Protein AF-A0A8B6GTE2-F1 (afdb_monomer_lite)

Organism: Mytilus galloprovincialis (NCBI:txid29158)

Radius of gyration: 19.87 Å; chains: 1; bounding box: 66×44×45 Å

pLDDT: mean 87.38, std 13.22, range [46.81, 98.62]

Sequence (214 aa):
MAIVTFVFSCFSGDAEKIFIDKSLVGKGIGETVSDAFVSDQFFITTYPDKPKVDYGFFIKRPPIGEAIKRLEKISAWEPKTVQMDIPGPLGRRLERRVSVNTRQDMVLVWWPTSSIEAWPWSPMSTDRDRANLIVLSIHGPNIDLLAYNRTECDPFHASFSCLQPHRFFTIEQSQSGGGETTAHTSTYEIIQGKIQRISNIAIPLKILPFSSYS

InterPro domains:
  IPR024511 WD repeat-containing and planar cell polarity effector protein Fritz [PF11768] (3-206)
  IPR024511 WD repeat-containing and planar cell polarity effector protein Fritz [PTHR13667] (3-208)

Structure (mmCIF, N/CA/C/O backbone):
data_AF-A0A8B6GTE2-F1
#
_entry.id   AF-A0A8B6GTE2-F1
#
loop_
_atom_site.group_PDB
_atom_site.id
_atom_site.type_symbol
_atom_site.label_atom_id
_atom_site.label_alt_id
_atom_site.label_comp_id
_atom_site.label_asym_id
_atom_site.label_entity_id
_atom_site.label_seq_id
_atom_site.pdbx_PDB_ins_code
_atom_site.Cartn_x
_atom_site.Cartn_y
_atom_site.Cartn_z
_atom_site.occupancy
_atom_site.B_iso_or_equiv
_atom_site.auth_seq_id
_atom_site.auth_comp_id
_atom_site.auth_asym_id
_atom_site.auth_atom_id
_atom_site.pdbx_PDB_model_num
ATOM 1 N N . MET A 1 1 ? -2.871 -9.971 15.043 1.00 84.75 1 MET A N 1
ATOM 2 C CA . MET A 1 1 ? -2.287 -8.627 14.890 1.00 84.75 1 MET A CA 1
ATOM 3 C C . MET A 1 1 ? -2.635 -7.779 16.107 1.00 84.75 1 MET A C 1
ATOM 5 O O . MET A 1 1 ? -3.804 -7.709 16.455 1.00 84.75 1 MET A O 1
ATOM 9 N N . ALA A 1 2 ? -1.653 -7.185 16.781 1.00 87.56 2 ALA A N 1
ATOM 10 C CA . ALA A 1 2 ? -1.901 -6.162 17.799 1.00 87.56 2 ALA A CA 1
ATOM 11 C C . ALA A 1 2 ? -1.500 -4.803 17.221 1.00 87.56 2 ALA A C 1
ATOM 13 O O . ALA A 1 2 ? -0.523 -4.733 16.477 1.00 87.56 2 ALA A O 1
ATOM 14 N N . ILE A 1 3 ? -2.249 -3.754 17.547 1.00 87.50 3 ILE A N 1
ATOM 15 C CA . ILE A 1 3 ? -1.894 -2.385 17.172 1.00 87.50 3 ILE A CA 1
ATOM 16 C C . ILE A 1 3 ? -1.260 -1.732 18.387 1.00 87.50 3 ILE A C 1
ATOM 18 O O . ILE A 1 3 ? -1.847 -1.720 19.471 1.00 87.50 3 ILE A O 1
ATOM 22 N N . VAL A 1 4 ? -0.052 -1.215 18.195 1.00 89.75 4 VAL A N 1
ATOM 23 C CA . VAL A 1 4 ? 0.659 -0.439 19.205 1.00 89.75 4 VAL A CA 1
ATOM 24 C C . VAL A 1 4 ? 0.734 0.994 18.711 1.00 89.75 4 VAL A C 1
ATOM 26 O O . VAL A 1 4 ? 1.296 1.263 17.652 1.00 89.75 4 VAL A O 1
ATOM 29 N N . THR A 1 5 ? 0.149 1.904 19.476 1.00 88.06 5 THR A N 1
ATOM 30 C CA . THR A 1 5 ? 0.144 3.332 19.176 1.00 88.06 5 THR A CA 1
ATOM 31 C C . THR A 1 5 ? 1.054 4.043 20.157 1.00 88.06 5 THR A C 1
ATOM 33 O O . THR A 1 5 ? 0.893 3.908 21.370 1.00 88.06 5 THR A O 1
ATOM 36 N N . PHE A 1 6 ? 1.956 4.855 19.619 1.00 89.31 6 PHE A N 1
ATOM 37 C CA . PHE A 1 6 ? 2.800 5.760 20.383 1.00 89.31 6 PHE A CA 1
ATOM 38 C C . PHE A 1 6 ? 2.325 7.195 20.161 1.00 89.31 6 PHE A C 1
ATOM 40 O O . PHE A 1 6 ? 2.134 7.619 19.020 1.00 89.31 6 PHE A O 1
ATOM 47 N N . VAL A 1 7 ? 2.123 7.932 21.250 1.00 88.69 7 VAL A N 1
ATOM 48 C CA . VAL A 1 7 ? 1.854 9.372 21.225 1.00 88.69 7 VAL A CA 1
ATOM 49 C C . VAL A 1 7 ? 3.101 10.073 21.732 1.00 88.69 7 VAL A C 1
ATOM 51 O O . VAL A 1 7 ? 3.560 9.779 22.835 1.00 88.69 7 VAL A O 1
ATOM 54 N N . PHE A 1 8 ? 3.637 10.981 20.924 1.00 90.25 8 PHE A N 1
ATOM 55 C CA . PHE A 1 8 ? 4.847 11.732 21.237 1.00 90.25 8 PHE A CA 1
ATOM 56 C C . PHE A 1 8 ? 4.535 13.212 21.423 1.00 90.25 8 PHE A C 1
ATOM 58 O O . PHE A 1 8 ? 3.687 13.763 20.714 1.00 90.25 8 PHE A O 1
ATOM 65 N N . SER A 1 9 ? 5.260 13.858 22.335 1.00 91.88 9 SER A N 1
ATOM 66 C CA . SER A 1 9 ? 5.219 15.307 22.490 1.00 91.88 9 SER A CA 1
ATOM 67 C C . SER A 1 9 ? 5.790 15.981 21.247 1.00 91.88 9 SER A C 1
ATOM 69 O O . SER A 1 9 ? 6.896 15.658 20.815 1.00 91.88 9 SER A O 1
ATOM 71 N N . CYS A 1 10 ? 5.083 16.957 20.676 1.00 90.69 10 CYS A N 1
ATOM 72 C CA . CYS A 1 10 ? 5.586 17.680 19.504 1.00 90.69 10 CYS A CA 1
ATOM 73 C C . CYS A 1 10 ? 6.762 18.620 19.822 1.00 90.69 10 CYS A C 1
ATOM 75 O O . CYS A 1 10 ? 7.459 19.035 18.899 1.00 90.69 10 CYS A O 1
ATOM 77 N N . PHE A 1 11 ? 6.989 18.949 21.100 1.00 93.38 11 PHE A N 1
ATOM 78 C CA . PHE A 1 11 ? 8.060 19.855 21.523 1.00 93.38 11 PHE A CA 1
ATOM 79 C C . PHE A 1 11 ? 9.332 19.118 21.946 1.00 93.38 11 PHE A C 1
ATOM 81 O O . PHE A 1 11 ? 10.421 19.544 21.571 1.00 93.38 11 PHE A O 1
ATOM 88 N N . SER A 1 12 ? 9.210 18.032 22.718 1.00 95.69 12 SER A N 1
ATOM 89 C CA . SER A 1 12 ? 10.372 17.274 23.207 1.00 95.69 12 SER A CA 1
ATOM 90 C C . SER A 1 12 ? 10.643 15.984 22.436 1.00 95.69 12 SER A C 1
ATOM 92 O O . SER A 1 12 ? 11.755 15.468 22.490 1.00 95.69 12 SER A O 1
ATOM 94 N N . GLY A 1 13 ? 9.652 15.456 21.711 1.00 93.06 13 GLY A N 1
ATOM 95 C CA . GLY A 1 13 ? 9.726 14.125 21.108 1.00 93.06 13 GLY A CA 1
ATOM 96 C C . GLY A 1 13 ? 9.581 12.981 22.115 1.00 93.06 13 GLY A C 1
ATOM 97 O O . GLY A 1 13 ? 9.671 11.821 21.717 1.00 93.06 13 GLY A O 1
ATOM 98 N N . ASP A 1 14 ? 9.338 13.274 23.397 1.00 94.94 14 ASP A N 1
ATOM 99 C CA . ASP A 1 14 ? 9.173 12.246 24.425 1.00 94.94 14 ASP A CA 1
ATOM 100 C C . ASP A 1 14 ? 7.889 11.446 24.204 1.00 94.94 14 ASP A C 1
ATOM 102 O O . ASP A 1 14 ? 6.855 11.989 23.805 1.00 94.94 14 ASP A O 1
ATOM 106 N N . ALA A 1 15 ? 7.938 10.147 24.501 1.00 93.31 15 ALA A N 1
ATOM 107 C CA . ALA A 1 15 ? 6.754 9.300 24.490 1.00 93.31 15 ALA A CA 1
ATOM 108 C C . ALA A 1 15 ? 5.839 9.674 25.666 1.00 93.31 15 ALA A C 1
ATOM 110 O O . ALA A 1 15 ? 6.153 9.405 26.824 1.00 93.31 15 ALA A O 1
ATOM 111 N N . GLU A 1 16 ? 4.689 10.271 25.365 1.00 91.19 16 GLU A N 1
ATOM 112 C CA . GLU A 1 16 ? 3.701 10.675 26.367 1.00 91.19 16 GLU A CA 1
ATOM 113 C C . GLU A 1 16 ? 2.779 9.514 26.744 1.00 91.19 16 GLU A C 1
ATOM 115 O O . GLU A 1 16 ? 2.429 9.337 27.912 1.00 91.19 16 GLU A O 1
ATOM 120 N N . LYS A 1 17 ? 2.348 8.725 25.749 1.00 89.56 17 LYS A N 1
ATOM 121 C CA . LYS A 1 17 ? 1.427 7.597 25.947 1.00 89.56 17 LYS A CA 1
ATOM 122 C C . LYS A 1 17 ? 1.743 6.449 25.000 1.00 89.56 17 LYS A C 1
ATOM 124 O O . LYS A 1 17 ? 2.121 6.661 23.848 1.00 89.56 17 LYS A O 1
ATOM 129 N N . ILE A 1 18 ? 1.509 5.231 25.481 1.00 90.81 18 ILE A N 1
ATOM 130 C CA . ILE A 1 18 ? 1.579 4.003 24.688 1.00 90.81 18 ILE A CA 1
ATOM 131 C C . ILE A 1 18 ? 0.262 3.252 24.874 1.00 90.81 18 ILE A C 1
ATOM 133 O O . ILE A 1 18 ? -0.115 2.926 26.001 1.00 90.81 18 ILE A O 1
ATOM 137 N N . PHE A 1 19 ? -0.426 2.963 23.772 1.00 88.06 19 PHE A N 1
ATOM 138 C CA . PHE A 1 19 ? -1.645 2.157 23.762 1.00 88.06 19 PHE A CA 1
ATOM 139 C C . PHE A 1 19 ? -1.389 0.834 23.052 1.00 88.06 19 PHE A C 1
ATOM 141 O O . PHE A 1 19 ? -0.745 0.795 22.006 1.00 88.06 19 PHE A O 1
ATOM 148 N N . ILE A 1 20 ? -1.905 -0.256 23.621 1.00 90.12 20 ILE A N 1
ATOM 149 C CA . ILE A 1 20 ? -1.824 -1.593 23.030 1.00 90.12 20 ILE A CA 1
ATOM 150 C C . ILE A 1 20 ? -3.246 -2.112 22.851 1.00 90.12 20 ILE A C 1
ATOM 152 O O . ILE A 1 20 ? -3.897 -2.514 23.818 1.00 90.12 20 ILE A O 1
ATOM 156 N N . ASP A 1 21 ? -3.716 -2.146 21.606 1.00 87.31 21 ASP A N 1
ATOM 157 C CA . ASP A 1 21 ? -5.005 -2.728 21.251 1.00 87.31 21 ASP A CA 1
ATOM 158 C C . ASP A 1 21 ? -4.811 -4.142 20.674 1.00 87.31 21 ASP A C 1
ATOM 160 O O . ASP A 1 21 ? -4.206 -4.351 19.620 1.00 87.31 21 ASP A O 1
ATOM 164 N N . LYS A 1 22 ? -5.347 -5.137 21.389 1.00 89.94 22 LYS A N 1
ATOM 165 C CA . LYS A 1 22 ? -5.297 -6.561 21.020 1.00 89.94 22 LYS A CA 1
ATOM 166 C C . LYS A 1 22 ? -6.580 -7.062 20.344 1.00 89.94 22 LYS A C 1
ATOM 168 O O . LYS A 1 22 ? -6.714 -8.255 20.099 1.00 89.94 22 LYS A O 1
ATOM 173 N N . SER A 1 23 ? -7.527 -6.187 20.015 1.00 85.31 23 SER A N 1
ATOM 174 C CA . SER A 1 23 ? -8.832 -6.560 19.443 1.00 85.31 23 SER A CA 1
ATOM 175 C C . SER A 1 23 ? -8.779 -7.170 18.037 1.00 85.31 23 SER A C 1
ATOM 177 O O . SER A 1 23 ? -9.774 -7.737 17.577 1.00 85.31 23 SER A O 1
ATOM 179 N N . LEU A 1 24 ? -7.633 -7.066 17.356 1.00 86.88 24 LEU A N 1
ATOM 180 C CA . LEU A 1 24 ? -7.356 -7.695 16.060 1.00 86.88 24 LEU A CA 1
ATOM 181 C C . LEU A 1 24 ? -6.463 -8.948 16.183 1.00 86.88 24 LEU A C 1
ATOM 183 O O . LEU A 1 24 ? -6.028 -9.530 15.181 1.00 86.88 24 LEU A O 1
ATOM 187 N N . VAL A 1 25 ? -6.163 -9.396 17.407 1.00 88.69 25 VAL A N 1
ATOM 188 C CA . VAL A 1 25 ? -5.452 -10.660 17.632 1.00 88.69 25 VAL A CA 1
ATOM 189 C C . VAL A 1 25 ? -6.361 -11.812 17.203 1.00 88.69 25 VAL A C 1
ATOM 191 O O . VAL A 1 25 ? -7.546 -11.826 17.516 1.00 88.69 25 VAL A O 1
ATOM 194 N N . GLY A 1 26 ? -5.815 -12.741 16.417 1.00 85.25 26 GLY A N 1
ATOM 195 C CA . GLY A 1 26 ? -6.564 -13.865 15.846 1.00 85.25 26 GLY A CA 1
ATOM 196 C C . GLY A 1 26 ? -7.487 -13.527 14.668 1.00 85.25 26 GLY A C 1
ATOM 197 O O . GLY A 1 26 ? -8.041 -14.445 14.079 1.00 85.25 26 GLY A O 1
ATOM 198 N N . LYS A 1 27 ? -7.653 -12.247 14.296 1.00 85.81 27 LYS A N 1
ATOM 199 C CA . LYS A 1 27 ? -8.487 -11.854 13.141 1.00 85.81 27 LYS A CA 1
ATOM 200 C C . LYS A 1 27 ? -7.745 -11.849 11.806 1.00 85.81 27 LYS A C 1
ATOM 202 O O . LYS A 1 27 ? -8.392 -11.906 10.766 1.00 85.81 27 LYS A O 1
ATOM 207 N N . GLY A 1 28 ? -6.420 -11.732 11.850 1.00 82.00 28 GLY A N 1
ATOM 208 C CA . GLY A 1 28 ? -5.596 -11.687 10.650 1.00 82.00 28 GLY A CA 1
ATOM 209 C C . GLY A 1 28 ? -5.169 -13.069 10.162 1.00 82.00 28 GLY A C 1
ATOM 210 O O . GLY A 1 28 ? -5.075 -14.000 10.962 1.00 82.00 28 GLY A O 1
ATOM 211 N N . ILE A 1 29 ? -4.885 -13.192 8.866 1.00 85.62 29 ILE A N 1
ATOM 212 C CA . ILE A 1 29 ? -4.516 -14.472 8.224 1.00 85.62 29 ILE A CA 1
ATOM 213 C C . ILE A 1 29 ? -3.072 -14.917 8.437 1.00 85.62 29 ILE A C 1
ATOM 215 O O . ILE A 1 29 ? -2.749 -16.088 8.225 1.00 85.62 29 ILE A O 1
ATOM 219 N N . GLY A 1 30 ? -2.186 -13.978 8.747 1.00 82.31 30 GLY A N 1
ATOM 220 C CA . GLY A 1 30 ? -0.758 -14.227 8.864 1.00 82.31 30 GLY A CA 1
ATOM 221 C C . GLY A 1 30 ? -0.245 -13.922 10.260 1.00 82.31 30 GLY A C 1
ATOM 222 O O . GLY A 1 30 ? -0.790 -13.087 10.985 1.00 82.31 30 GLY A O 1
ATOM 223 N N . GLU A 1 31 ? 0.832 -14.609 10.619 1.00 83.88 31 GLU A N 1
ATOM 224 C CA . GLU A 1 31 ? 1.514 -14.418 11.899 1.00 83.88 31 GLU A CA 1
ATOM 225 C C . GLU A 1 31 ? 2.316 -13.111 11.911 1.00 83.88 31 GLU A C 1
ATOM 227 O O . GLU A 1 31 ? 2.282 -12.371 12.893 1.00 83.88 31 GLU A O 1
ATOM 232 N N . THR A 1 32 ? 2.977 -12.802 10.789 1.00 90.00 32 THR A N 1
ATOM 233 C CA . THR A 1 32 ? 3.829 -11.618 10.616 1.00 90.00 32 THR A CA 1
ATOM 234 C C . THR A 1 32 ? 3.222 -10.672 9.589 1.00 90.00 32 THR A C 1
ATOM 236 O O . THR A 1 32 ? 2.951 -11.083 8.465 1.00 90.00 32 THR A O 1
ATOM 239 N N . VAL A 1 33 ? 3.030 -9.408 9.960 1.00 93.31 33 VAL A N 1
ATOM 240 C CA . VAL A 1 33 ? 2.621 -8.342 9.033 1.00 93.31 33 VAL A CA 1
ATOM 241 C C . VAL A 1 33 ? 3.876 -7.775 8.369 1.00 93.31 33 VAL A C 1
ATOM 243 O O . VAL A 1 33 ? 4.813 -7.424 9.083 1.00 93.31 33 VAL A O 1
ATOM 246 N N . SER A 1 34 ? 3.901 -7.697 7.035 1.00 94.06 34 SER A N 1
ATOM 247 C CA . SER A 1 34 ? 5.008 -7.065 6.294 1.00 94.06 34 SER A CA 1
ATOM 248 C C . SER A 1 34 ? 4.851 -5.549 6.248 1.00 94.06 34 SER A C 1
ATOM 250 O O . SER A 1 34 ? 5.805 -4.814 6.485 1.00 94.06 34 SER A O 1
ATOM 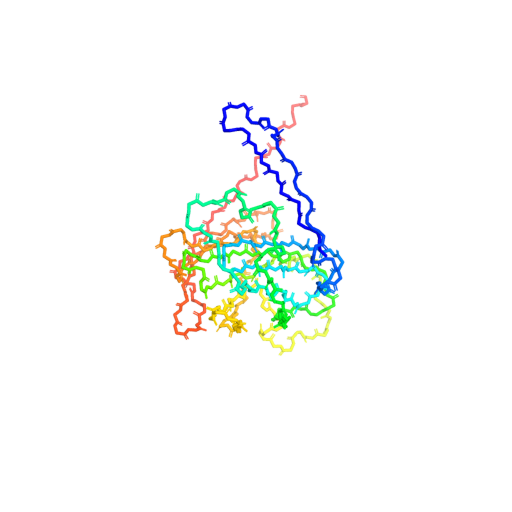252 N N . ASP A 1 35 ? 3.632 -5.082 5.984 1.00 96.75 35 ASP A N 1
ATOM 253 C CA . ASP A 1 35 ? 3.298 -3.662 5.970 1.00 96.75 35 ASP A CA 1
ATOM 254 C C . ASP A 1 35 ? 1.809 -3.441 6.260 1.00 96.75 35 ASP A C 1
ATOM 256 O O . ASP A 1 35 ? 0.971 -4.330 6.044 1.00 96.75 35 ASP A O 1
ATOM 260 N N . ALA A 1 36 ? 1.484 -2.248 6.751 1.00 95.56 36 ALA A N 1
ATOM 261 C CA . ALA A 1 36 ? 0.148 -1.876 7.180 1.00 95.56 36 ALA A CA 1
ATOM 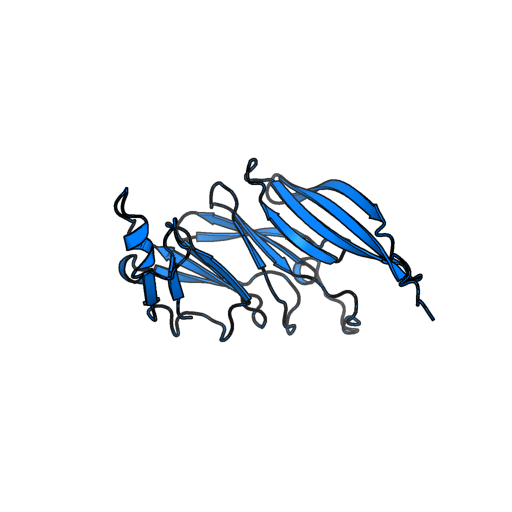262 C C . ALA A 1 36 ? -0.143 -0.394 6.937 1.00 95.56 36 ALA A C 1
ATOM 264 O O . ALA A 1 36 ? 0.711 0.471 7.109 1.00 95.56 36 ALA A O 1
ATOM 265 N N . PHE A 1 37 ? -1.404 -0.098 6.642 1.00 94.94 37 PHE A N 1
ATOM 266 C CA . PHE A 1 37 ? -1.927 1.261 6.620 1.00 94.94 37 PHE A CA 1
ATOM 267 C C . PHE A 1 37 ? -3.202 1.335 7.454 1.00 94.94 37 PHE A C 1
ATOM 269 O O . PHE A 1 37 ? -4.028 0.424 7.414 1.00 94.94 37 PHE A O 1
ATOM 276 N N . VAL A 1 38 ? -3.372 2.427 8.197 1.00 91.12 38 VAL A N 1
ATOM 277 C CA . VAL A 1 38 ? -4.574 2.708 8.985 1.00 91.12 38 VAL A CA 1
ATOM 278 C C . VAL A 1 38 ? -5.009 4.155 8.764 1.00 91.12 38 VAL A C 1
ATOM 280 O O . VAL A 1 38 ? -4.202 5.080 8.836 1.00 91.12 38 VAL A O 1
ATOM 283 N N . SER A 1 39 ? -6.297 4.334 8.491 1.00 89.12 39 SER A N 1
ATOM 284 C CA . SER A 1 39 ? -6.981 5.622 8.358 1.00 89.12 39 SER A CA 1
ATOM 285 C C . SER A 1 39 ? -8.130 5.719 9.366 1.00 89.12 39 SER A C 1
ATOM 287 O O . SER A 1 39 ? -8.251 4.897 10.271 1.00 89.12 39 SER A O 1
ATOM 289 N N . ASP A 1 40 ? -8.992 6.724 9.219 1.00 84.81 40 ASP A N 1
ATOM 290 C CA . ASP A 1 40 ? -10.252 6.836 9.956 1.00 84.81 40 ASP A CA 1
ATOM 291 C C . ASP A 1 40 ? -11.406 6.035 9.327 1.00 84.81 40 ASP A C 1
ATOM 293 O O . ASP A 1 40 ? -12.473 5.933 9.934 1.00 84.81 40 ASP A O 1
ATOM 297 N N . GLN A 1 41 ? -11.205 5.460 8.137 1.00 88.62 41 GLN A N 1
ATOM 298 C CA . GLN A 1 41 ? -12.223 4.697 7.406 1.00 88.62 41 GLN A CA 1
ATOM 299 C C . GLN A 1 41 ? -11.929 3.199 7.375 1.00 88.62 41 GLN A C 1
ATOM 301 O O . GLN A 1 41 ? -12.848 2.380 7.465 1.00 88.62 41 GLN A O 1
ATOM 306 N N . PHE A 1 42 ? -10.653 2.842 7.259 1.00 93.44 42 PHE A N 1
ATOM 307 C CA . PHE A 1 42 ? -10.222 1.458 7.154 1.00 93.44 42 PHE A CA 1
ATOM 308 C C . PHE A 1 42 ? -8.772 1.259 7.599 1.00 93.44 42 PHE A C 1
ATOM 310 O O . PHE A 1 42 ? -7.993 2.206 7.721 1.00 93.44 42 PHE A O 1
ATOM 317 N N . PHE A 1 43 ? -8.391 -0.001 7.761 1.00 94.06 43 PHE A N 1
ATOM 318 C CA . PHE A 1 43 ? -7.009 -0.444 7.740 1.00 94.06 43 PHE A CA 1
ATOM 319 C C . PHE A 1 43 ? -6.812 -1.507 6.658 1.00 94.06 43 PHE A C 1
ATOM 321 O O . PHE A 1 43 ? -7.754 -2.199 6.268 1.00 94.06 43 PHE A O 1
ATOM 328 N N . ILE A 1 44 ? -5.582 -1.648 6.184 1.00 96.81 44 ILE A N 1
ATOM 329 C CA . ILE A 1 44 ? -5.177 -2.755 5.324 1.00 96.81 44 ILE A CA 1
ATOM 330 C C . ILE A 1 44 ? -3.825 -3.280 5.777 1.00 96.81 44 ILE A C 1
ATOM 332 O O . ILE A 1 44 ? -2.938 -2.494 6.114 1.00 96.81 44 ILE A O 1
ATOM 336 N N . THR A 1 45 ? -3.669 -4.598 5.788 1.00 96.81 45 THR A N 1
ATOM 337 C CA . THR A 1 45 ? -2.408 -5.256 6.127 1.00 96.81 45 THR A CA 1
ATOM 338 C C . THR A 1 45 ? -2.020 -6.294 5.094 1.00 96.81 45 THR A C 1
ATOM 340 O O . THR A 1 45 ? -2.857 -6.970 4.493 1.00 96.81 45 THR A O 1
ATOM 343 N N . THR A 1 46 ? -0.712 -6.405 4.898 1.00 96.75 46 THR A N 1
ATOM 344 C CA . THR A 1 46 ? -0.078 -7.362 3.996 1.00 96.75 46 THR A CA 1
ATOM 345 C C . THR A 1 46 ? 0.783 -8.338 4.784 1.00 96.75 46 THR A C 1
ATOM 347 O O . THR A 1 46 ? 1.180 -8.075 5.923 1.00 96.75 46 THR A O 1
ATOM 350 N N . TYR A 1 47 ? 1.046 -9.487 4.173 1.00 94.25 47 TYR A N 1
ATOM 351 C CA . TYR A 1 47 ? 1.760 -10.589 4.798 1.00 94.25 47 TYR A CA 1
ATOM 352 C C . TYR A 1 47 ? 2.842 -11.091 3.853 1.00 94.25 47 TYR A C 1
ATOM 354 O O . TYR A 1 47 ? 2.599 -11.185 2.640 1.00 94.25 47 TYR A O 1
ATOM 362 N N . PRO A 1 48 ? 4.012 -11.479 4.377 1.00 92.19 48 PRO A N 1
ATOM 363 C CA . PRO A 1 48 ? 5.084 -11.913 3.517 1.00 92.19 48 PRO A CA 1
ATOM 364 C C . PRO A 1 48 ? 4.828 -13.322 2.967 1.00 92.19 48 PRO A C 1
ATOM 366 O O . PRO A 1 48 ? 5.028 -13.572 1.778 1.00 92.19 48 PRO A O 1
ATOM 369 N N . ASP A 1 49 ? 4.247 -14.204 3.781 1.00 89.75 49 ASP A N 1
ATOM 370 C CA . ASP A 1 49 ? 4.040 -15.621 3.454 1.00 89.75 49 ASP A CA 1
ATOM 371 C C . ASP A 1 49 ? 2.661 -15.936 2.840 1.00 89.75 49 ASP A C 1
ATOM 373 O O . ASP A 1 49 ? 2.368 -17.090 2.516 1.00 89.75 49 ASP A O 1
ATOM 377 N N . LYS A 1 50 ? 1.777 -14.937 2.700 1.00 91.12 50 LYS A N 1
ATOM 378 C CA . LYS A 1 50 ? 0.419 -15.115 2.159 1.00 91.12 50 LYS A CA 1
ATOM 379 C C . LYS A 1 50 ? 0.167 -14.137 1.004 1.00 91.12 50 LYS A C 1
ATOM 381 O O . LYS A 1 50 ? 0.307 -12.934 1.204 1.00 91.12 50 LYS A O 1
ATOM 386 N N . PRO A 1 51 ? -0.270 -14.605 -0.180 1.00 92.44 51 PRO A N 1
ATOM 387 C CA . PRO A 1 51 ? -0.672 -13.752 -1.301 1.00 92.44 51 PRO A CA 1
ATOM 388 C C . PRO A 1 51 ? -2.091 -13.206 -1.076 1.00 92.44 51 PRO A C 1
ATOM 390 O O . PRO A 1 51 ? -2.992 -13.382 -1.892 1.00 92.44 51 PRO A O 1
ATOM 393 N N . LYS A 1 52 ? -2.307 -12.588 0.083 1.00 94.69 52 LYS A N 1
ATOM 394 C CA . LYS A 1 52 ? -3.595 -12.070 0.532 1.00 94.69 52 LYS A CA 1
ATOM 395 C C . LYS A 1 52 ? -3.385 -10.762 1.287 1.00 94.69 52 LYS A C 1
ATOM 397 O O . LYS A 1 52 ? -2.323 -10.543 1.874 1.00 94.69 52 LYS A O 1
ATOM 402 N N . VAL A 1 53 ? -4.419 -9.935 1.304 1.00 96.88 53 VAL A N 1
ATOM 403 C CA . VAL A 1 53 ? -4.519 -8.756 2.167 1.00 96.88 53 VAL A CA 1
ATOM 404 C C . VAL A 1 53 ? -5.682 -8.921 3.128 1.00 96.88 53 VAL A C 1
ATOM 406 O O . VAL A 1 53 ? -6.720 -9.477 2.759 1.00 96.88 53 VAL A O 1
ATOM 409 N N . ASP A 1 54 ? -5.512 -8.398 4.337 1.00 96.44 54 ASP A N 1
ATOM 410 C CA . ASP A 1 54 ? -6.622 -8.209 5.262 1.00 96.44 54 ASP A CA 1
ATOM 411 C C . ASP A 1 54 ? -7.060 -6.753 5.180 1.00 96.44 54 ASP A C 1
ATOM 413 O O . ASP A 1 54 ? -6.287 -5.838 5.459 1.00 96.44 54 ASP A O 1
ATOM 417 N N . TYR A 1 55 ? -8.308 -6.549 4.779 1.00 96.75 55 TYR A N 1
ATOM 418 C CA . TYR A 1 55 ? -8.952 -5.251 4.687 1.00 96.75 55 TYR A CA 1
ATOM 419 C C . TYR A 1 55 ? -9.966 -5.122 5.817 1.00 96.75 55 TYR A C 1
ATOM 421 O O . TYR A 1 55 ? -10.885 -5.931 5.926 1.00 96.75 55 TYR A O 1
ATOM 429 N N . GLY A 1 56 ? -9.814 -4.124 6.678 1.00 94.06 56 GLY A N 1
ATOM 430 C CA . GLY A 1 56 ? -10.758 -3.859 7.752 1.00 94.06 56 GLY A CA 1
ATOM 431 C C . GLY A 1 56 ? -11.415 -2.504 7.604 1.00 94.06 56 GLY A C 1
ATOM 432 O O . GLY A 1 56 ? -10.717 -1.504 7.664 1.00 94.06 56 GLY A O 1
ATOM 433 N N . PHE A 1 57 ? -12.738 -2.446 7.489 1.00 93.50 57 PHE A N 1
ATOM 434 C CA . PHE A 1 57 ? -13.482 -1.184 7.479 1.00 93.50 57 PHE A CA 1
ATOM 435 C C . PHE A 1 57 ? -14.145 -0.929 8.834 1.00 93.50 57 PHE A C 1
ATOM 437 O O . PHE A 1 57 ? -14.517 -1.864 9.554 1.00 93.50 57 PHE A O 1
ATOM 444 N N . PHE A 1 58 ? -14.309 0.343 9.187 1.00 91.19 58 PHE A N 1
ATOM 445 C CA . PHE A 1 58 ? -14.924 0.745 10.449 1.00 91.19 58 PHE A CA 1
ATOM 446 C C . PHE A 1 58 ? -16.416 1.030 10.278 1.00 91.19 58 PHE A C 1
ATOM 448 O O . PHE A 1 58 ? -16.823 1.799 9.407 1.00 91.19 58 PHE A O 1
ATOM 455 N N . ILE A 1 59 ? -17.246 0.416 11.125 1.00 90.44 59 ILE A N 1
ATOM 456 C CA . ILE A 1 59 ? -18.697 0.660 11.124 1.00 90.44 59 ILE A CA 1
ATOM 457 C C . ILE A 1 59 ? -19.003 2.002 11.790 1.00 90.44 59 ILE A C 1
ATOM 459 O O . ILE A 1 59 ? -19.871 2.750 11.338 1.00 90.44 59 ILE A O 1
ATOM 463 N N . LYS A 1 60 ? -18.287 2.311 12.874 1.00 86.56 60 LYS A N 1
ATOM 464 C CA . LYS A 1 60 ? -18.422 3.574 13.598 1.00 86.56 60 LYS A CA 1
ATOM 465 C C . LYS A 1 60 ? -17.382 4.563 13.099 1.00 86.56 60 LYS A C 1
ATOM 467 O O . LYS A 1 60 ? -16.231 4.201 12.876 1.00 86.56 60 LYS A O 1
ATOM 472 N N . ARG A 1 61 ? -17.787 5.825 12.956 1.00 72.88 61 ARG A N 1
ATOM 473 C CA . ARG A 1 61 ? -16.885 6.915 12.574 1.00 72.88 61 ARG A CA 1
ATOM 474 C C . ARG A 1 61 ? -16.437 7.719 13.786 1.00 72.88 61 ARG A C 1
ATOM 476 O O . ARG A 1 61 ? -17.243 7.920 14.699 1.00 72.88 61 ARG A O 1
ATOM 483 N N . PRO A 1 62 ? 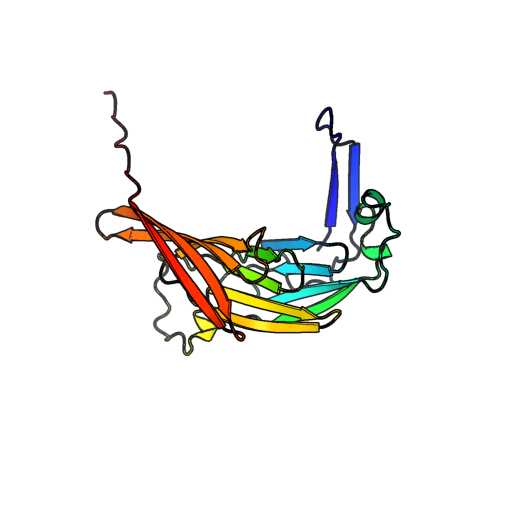-15.209 8.254 13.764 1.00 68.38 62 PRO A N 1
ATOM 484 C CA . PRO A 1 62 ? -14.764 9.184 14.779 1.00 68.38 62 PRO A CA 1
ATOM 485 C C . PRO A 1 62 ? -15.620 10.423 14.925 1.00 68.38 62 PRO A C 1
ATOM 487 O O . PRO A 1 62 ? -15.979 11.023 13.909 1.00 68.38 62 PRO A O 1
ATOM 490 N N . PRO A 1 63 ? -15.864 10.876 16.171 1.00 69.62 63 PRO A N 1
ATOM 491 C CA . PRO A 1 63 ? -16.240 12.254 16.405 1.00 69.62 63 PRO A CA 1
ATOM 492 C C . PRO A 1 63 ? -15.248 13.186 15.694 1.00 69.62 63 PRO A C 1
ATOM 494 O O . PRO A 1 63 ? -14.021 12.987 15.700 1.00 69.62 63 PRO A O 1
ATOM 497 N N . ILE A 1 64 ? -15.796 14.195 15.025 1.00 69.31 64 ILE A N 1
ATOM 498 C CA . ILE A 1 64 ? -15.016 15.222 14.335 1.00 69.31 64 ILE A CA 1
ATOM 499 C C . ILE A 1 64 ? -14.194 15.974 15.394 1.00 69.31 64 ILE A C 1
ATOM 501 O O . ILE A 1 64 ? -14.731 16.374 16.419 1.00 69.31 64 ILE A O 1
ATOM 505 N N . GLY A 1 65 ? -12.888 16.136 15.166 1.00 66.00 65 GLY A N 1
ATOM 506 C CA . GLY A 1 65 ? -11.992 16.876 16.068 1.00 66.00 65 GLY A CA 1
ATOM 507 C C . GLY A 1 65 ? -11.263 16.054 17.141 1.00 66.00 65 GLY A C 1
ATOM 508 O O . GLY A 1 65 ? -10.288 16.547 17.695 1.00 66.00 65 GLY A O 1
ATOM 509 N N . GLU A 1 66 ? -11.628 14.792 17.395 1.00 70.31 66 GLU A N 1
ATOM 510 C CA . GLU A 1 66 ? -10.969 13.969 18.431 1.00 70.31 66 GLU A CA 1
ATOM 511 C C . GLU A 1 66 ? -9.939 12.980 17.860 1.00 70.31 66 GLU A C 1
ATOM 513 O O . GLU A 1 66 ? -9.984 11.788 18.154 1.00 70.31 66 GLU A O 1
ATOM 518 N N . ALA A 1 67 ? -9.004 13.457 17.028 1.00 62.56 67 ALA A N 1
ATOM 519 C CA . ALA A 1 67 ? -8.031 12.612 16.319 1.00 62.56 67 ALA A CA 1
ATOM 520 C C . ALA A 1 67 ? -7.192 11.702 17.232 1.00 62.56 67 ALA A C 1
ATOM 522 O O . ALA A 1 67 ? -6.924 10.559 16.880 1.00 62.56 67 ALA A O 1
ATOM 523 N N . ILE A 1 68 ? -6.836 12.175 18.427 1.00 65.69 68 ILE A N 1
ATOM 524 C CA . ILE A 1 68 ? -6.005 11.422 19.377 1.00 65.69 68 ILE A CA 1
ATOM 525 C C . ILE A 1 68 ? -6.786 10.264 20.009 1.00 65.69 68 ILE A C 1
ATOM 527 O O . ILE A 1 68 ? -6.262 9.155 20.072 1.00 65.69 68 ILE A O 1
ATOM 531 N N . LYS A 1 69 ? -8.067 10.461 20.365 1.00 65.38 69 LYS A N 1
ATOM 532 C CA . LYS A 1 69 ? -8.920 9.364 20.865 1.00 65.38 69 LYS A CA 1
ATOM 533 C C . LYS A 1 69 ? -9.127 8.263 19.818 1.00 65.38 69 LYS A C 1
ATOM 535 O O . LYS A 1 69 ? -9.390 7.118 20.176 1.00 65.38 69 LYS A O 1
ATOM 540 N N . ARG A 1 70 ? -8.943 8.576 18.524 1.00 64.50 70 ARG A N 1
ATOM 541 C CA . ARG A 1 70 ? -8.963 7.590 17.419 1.00 64.50 70 ARG A CA 1
ATOM 542 C C . ARG A 1 70 ? -7.904 6.519 17.560 1.00 64.50 70 ARG A C 1
ATOM 544 O O . ARG A 1 70 ? -8.152 5.388 17.152 1.00 64.50 70 ARG A O 1
ATOM 551 N N . LEU A 1 71 ? -6.767 6.882 18.144 1.00 65.31 71 LEU A N 1
ATOM 552 C CA . LEU A 1 71 ? -5.594 6.031 18.251 1.00 65.31 71 LEU A CA 1
ATOM 553 C C . LEU A 1 71 ? -5.529 5.277 19.591 1.00 65.31 71 LEU A C 1
ATOM 555 O O . LEU A 1 71 ? -4.685 4.406 19.757 1.00 65.31 71 LEU A O 1
ATOM 559 N N . GLU A 1 72 ? -6.420 5.580 20.543 1.00 73.44 72 GLU A N 1
ATOM 560 C CA . GLU A 1 72 ? -6.423 4.936 21.865 1.00 73.44 72 GLU A CA 1
ATOM 561 C C . GLU A 1 72 ? -6.965 3.502 21.810 1.00 73.44 72 GLU A C 1
ATOM 563 O O . GLU A 1 72 ? -6.466 2.619 22.512 1.00 73.44 72 GLU A O 1
ATOM 568 N N . LYS A 1 73 ? -8.005 3.256 20.998 1.00 79.69 73 LYS A N 1
ATOM 569 C CA . LYS A 1 73 ? -8.674 1.950 20.930 1.00 79.69 73 LYS A CA 1
ATOM 570 C C . LYS A 1 73 ? -9.392 1.729 19.597 1.00 79.69 73 LYS A C 1
ATOM 572 O O . LYS A 1 73 ? -10.508 2.208 19.398 1.00 79.69 73 LYS A O 1
ATOM 577 N N . ILE A 1 74 ? -8.798 0.931 18.707 1.00 82.56 74 ILE A N 1
ATOM 578 C CA . ILE A 1 74 ? -9.377 0.630 17.391 1.00 82.56 74 ILE A CA 1
ATOM 579 C C . ILE A 1 74 ? -10.700 -0.136 17.496 1.00 82.56 74 ILE A C 1
ATOM 581 O O . ILE A 1 74 ? -11.588 0.016 16.662 1.00 82.56 74 ILE A O 1
ATOM 585 N N . SER A 1 75 ? -10.864 -0.940 18.550 1.00 83.56 75 SER A N 1
ATOM 586 C CA . SER A 1 75 ? -12.104 -1.696 18.782 1.00 83.56 75 SER A CA 1
ATOM 587 C C . SER A 1 75 ? -13.339 -0.822 18.998 1.00 83.56 75 SER A C 1
ATOM 589 O O . SER A 1 75 ? -14.446 -1.294 18.743 1.00 83.56 75 SER A O 1
ATOM 591 N N . ALA A 1 76 ? -13.180 0.442 19.409 1.00 84.19 76 ALA A N 1
ATOM 592 C CA . ALA A 1 76 ? -14.296 1.382 19.522 1.00 84.19 76 ALA A CA 1
ATOM 593 C C . ALA A 1 76 ? -14.945 1.699 18.159 1.00 84.19 76 ALA A C 1
ATOM 595 O O . ALA A 1 76 ? -16.119 2.068 18.108 1.00 84.19 76 ALA A O 1
ATOM 596 N N . TRP A 1 77 ? -14.203 1.499 17.064 1.00 84.69 77 TRP A N 1
ATOM 597 C CA . TRP A 1 77 ? -14.649 1.726 15.686 1.00 84.69 77 TRP A CA 1
ATOM 598 C C . TRP A 1 77 ? -15.394 0.535 15.070 1.00 84.69 77 TRP A C 1
ATOM 600 O O . TRP A 1 77 ? -15.850 0.613 13.929 1.00 84.69 77 TRP A O 1
ATOM 610 N N . GLU A 1 78 ? -15.539 -0.560 15.824 1.00 88.56 78 GLU A N 1
ATOM 611 C CA . GLU A 1 78 ? -16.182 -1.806 15.389 1.00 88.56 78 GLU A CA 1
ATOM 612 C C . GLU A 1 78 ? -15.648 -2.305 14.031 1.00 88.56 78 GLU A C 1
ATOM 614 O O . GLU A 1 78 ? -16.408 -2.419 13.066 1.00 88.56 78 GLU A O 1
ATOM 619 N N . PRO A 1 79 ? -14.335 -2.595 13.924 1.00 90.00 79 PRO A N 1
ATOM 620 C CA . PRO A 1 79 ? -13.745 -3.046 12.673 1.00 90.00 79 PRO A CA 1
ATOM 621 C C . PRO A 1 79 ? -14.336 -4.381 12.214 1.00 90.00 79 PRO A C 1
ATOM 623 O O . PRO A 1 79 ? -14.348 -5.363 12.969 1.00 90.00 79 PRO A O 1
ATOM 626 N N . LYS A 1 80 ? -14.744 -4.428 10.944 1.00 92.88 80 LYS A N 1
ATOM 627 C CA . LYS A 1 80 ? -15.085 -5.654 10.214 1.00 92.88 80 LYS A CA 1
ATOM 628 C C . LYS A 1 80 ? -14.000 -5.953 9.197 1.00 92.88 80 LYS A C 1
ATOM 630 O O . LYS A 1 80 ? -13.668 -5.091 8.394 1.00 92.88 80 LYS A O 1
ATOM 635 N N . THR A 1 81 ? -13.473 -7.172 9.237 1.00 93.00 81 THR A N 1
ATOM 636 C CA . THR A 1 81 ? -12.354 -7.603 8.394 1.00 93.00 81 THR A CA 1
ATOM 637 C C . THR A 1 81 ? -12.836 -8.523 7.283 1.00 93.00 81 THR A C 1
ATOM 639 O O . THR A 1 81 ? -13.623 -9.437 7.522 1.00 93.00 81 THR A O 1
ATOM 642 N N . VAL A 1 82 ? -12.332 -8.277 6.081 1.00 94.44 82 VAL A N 1
ATOM 643 C CA . VAL A 1 82 ? -12.487 -9.084 4.876 1.00 94.44 82 VAL A CA 1
ATOM 644 C C . VAL A 1 82 ? -11.092 -9.464 4.395 1.00 94.44 82 VAL A C 1
ATOM 646 O O . VAL A 1 82 ? -10.149 -8.684 4.518 1.00 94.44 82 VAL A O 1
ATOM 649 N N . GLN A 1 83 ? -10.960 -10.672 3.863 1.00 95.00 83 GLN A N 1
ATOM 650 C CA . GLN A 1 83 ? -9.705 -11.189 3.330 1.00 95.00 83 GLN A CA 1
ATOM 651 C C . GLN A 1 83 ? -9.821 -11.256 1.814 1.00 95.00 83 GLN A C 1
ATOM 653 O O . GLN A 1 83 ? -10.837 -11.726 1.298 1.00 95.00 83 GLN A O 1
ATOM 658 N N . MET A 1 84 ? -8.786 -10.817 1.107 1.00 95.81 84 MET A N 1
ATOM 659 C CA . MET A 1 84 ? -8.779 -10.796 -0.352 1.00 95.81 84 MET A CA 1
ATOM 660 C C . MET A 1 84 ? -7.488 -11.409 -0.887 1.00 95.81 84 MET A C 1
ATOM 662 O O . MET A 1 84 ? -6.397 -11.022 -0.475 1.00 95.81 84 MET A O 1
ATOM 666 N N . ASP A 1 85 ? -7.610 -12.353 -1.821 1.00 95.81 85 ASP A N 1
ATOM 667 C CA . ASP A 1 85 ? -6.473 -12.891 -2.571 1.00 95.81 85 ASP A CA 1
ATOM 668 C C . ASP A 1 85 ? -5.942 -11.859 -3.570 1.00 95.81 85 ASP A C 1
ATOM 670 O O . ASP A 1 85 ? -6.706 -11.221 -4.299 1.00 95.81 85 ASP A O 1
ATOM 674 N N . ILE A 1 86 ? -4.618 -11.730 -3.639 1.00 95.88 86 ILE A N 1
ATOM 675 C CA . ILE A 1 86 ? -3.934 -10.796 -4.533 1.00 95.88 86 ILE A CA 1
ATOM 676 C C . ILE A 1 86 ? -3.035 -11.546 -5.533 1.00 95.88 86 ILE A C 1
ATOM 678 O O . ILE A 1 86 ? -2.507 -12.608 -5.200 1.00 95.88 86 ILE A O 1
ATOM 682 N N . PRO A 1 87 ? -2.872 -11.027 -6.768 1.00 94.50 87 PRO A N 1
ATOM 683 C CA . PRO A 1 87 ? -1.897 -11.531 -7.738 1.00 94.50 87 PRO A CA 1
ATOM 684 C C . PRO A 1 87 ? -0.462 -11.673 -7.197 1.00 94.50 87 PRO A C 1
ATOM 686 O O . PRO A 1 87 ? -0.118 -11.146 -6.139 1.00 94.50 87 PRO A O 1
ATOM 689 N N . GLY A 1 88 ? 0.393 -12.349 -7.965 1.00 89.44 88 GLY A N 1
ATOM 690 C CA . GLY A 1 88 ? 1.803 -12.551 -7.638 1.00 89.44 88 GLY A CA 1
ATOM 691 C C . GLY A 1 88 ? 2.195 -14.011 -7.399 1.00 89.44 88 GLY A C 1
ATOM 692 O O . GLY A 1 88 ? 1.344 -14.903 -7.393 1.00 89.44 88 GLY A O 1
ATOM 693 N N . PRO A 1 89 ? 3.494 -14.271 -7.190 1.00 85.88 89 PRO A N 1
ATOM 694 C CA . PRO A 1 89 ? 4.003 -15.628 -7.116 1.00 85.88 89 PRO A CA 1
ATOM 695 C C . PRO A 1 89 ? 3.592 -16.307 -5.805 1.00 85.88 89 PRO A C 1
ATOM 697 O O . PRO A 1 89 ? 3.670 -15.730 -4.715 1.00 85.88 89 PRO A O 1
ATOM 700 N N . LEU A 1 90 ? 3.170 -17.566 -5.926 1.00 84.69 90 LEU A N 1
ATOM 701 C CA . LEU A 1 90 ? 2.783 -18.423 -4.807 1.00 84.69 90 LEU A CA 1
ATOM 702 C C . LEU A 1 90 ? 4.007 -19.109 -4.187 1.00 84.69 90 LEU A C 1
ATOM 704 O O . LEU A 1 90 ? 5.011 -19.343 -4.856 1.00 84.69 90 LEU A O 1
ATOM 708 N N . GLY A 1 91 ? 3.913 -19.456 -2.901 1.00 81.81 91 GLY A N 1
ATOM 709 C CA . GLY A 1 91 ? 4.953 -20.218 -2.195 1.00 81.81 91 GLY A CA 1
ATOM 710 C C . GLY A 1 91 ? 6.254 -19.451 -1.931 1.00 81.81 91 GLY A C 1
ATOM 711 O O . GLY A 1 91 ? 7.226 -20.055 -1.489 1.00 81.81 91 GLY A O 1
ATOM 712 N N . ARG A 1 92 ? 6.279 -18.137 -2.185 1.00 82.25 92 ARG A N 1
ATOM 713 C CA . ARG A 1 92 ? 7.408 -17.255 -1.876 1.00 82.25 92 ARG A CA 1
ATOM 714 C C . ARG A 1 92 ? 7.061 -16.307 -0.741 1.00 82.25 92 ARG A C 1
ATOM 716 O O . ARG A 1 92 ? 5.960 -15.752 -0.702 1.00 82.25 92 ARG A O 1
ATOM 723 N N . ARG A 1 93 ? 8.044 -16.078 0.127 1.00 89.06 93 ARG A N 1
ATOM 724 C CA . ARG A 1 93 ? 8.007 -15.001 1.106 1.00 89.06 93 ARG A CA 1
ATOM 725 C C . ARG A 1 93 ? 8.348 -13.689 0.401 1.00 89.06 93 ARG A C 1
ATOM 727 O O . ARG A 1 93 ? 9.466 -13.527 -0.075 1.00 89.06 93 ARG A O 1
ATOM 734 N N . LEU A 1 94 ? 7.388 -12.775 0.306 1.00 90.81 94 LEU A N 1
ATOM 735 C CA . LEU A 1 94 ? 7.553 -11.490 -0.379 1.00 90.81 94 LEU A CA 1
ATOM 736 C C . LEU A 1 94 ? 7.210 -10.354 0.571 1.00 90.81 94 LEU A C 1
ATOM 738 O O . LEU A 1 94 ? 6.066 -10.253 0.992 1.00 90.81 94 LEU A O 1
ATOM 742 N N . GLU A 1 95 ? 8.158 -9.471 0.867 1.00 92.69 95 GLU A N 1
ATOM 743 C CA . GLU A 1 95 ? 7.907 -8.295 1.707 1.00 92.69 95 GLU A CA 1
ATOM 744 C C . GLU A 1 95 ? 7.044 -7.273 0.947 1.00 92.69 95 GLU A C 1
ATOM 746 O O . GLU A 1 95 ? 7.539 -6.354 0.290 1.00 92.69 95 GLU A O 1
ATOM 751 N N . ARG A 1 96 ? 5.726 -7.494 0.996 1.00 95.38 96 ARG A N 1
ATOM 752 C CA . ARG A 1 96 ? 4.707 -6.666 0.355 1.00 95.38 96 ARG A CA 1
ATOM 753 C C . ARG A 1 96 ? 4.532 -5.382 1.146 1.00 95.38 96 ARG A C 1
ATOM 755 O O . ARG A 1 96 ? 4.378 -5.422 2.364 1.00 95.38 96 ARG A O 1
ATOM 762 N N . ARG A 1 97 ? 4.542 -4.265 0.430 1.00 97.62 97 ARG A N 1
ATOM 763 C CA . ARG A 1 97 ? 4.383 -2.913 0.956 1.00 97.62 97 ARG A CA 1
ATOM 764 C C . ARG A 1 97 ? 3.135 -2.265 0.395 1.00 97.62 97 ARG A C 1
ATOM 766 O O . ARG A 1 97 ? 2.699 -2.611 -0.706 1.00 97.62 97 ARG A O 1
ATOM 773 N N . VAL A 1 98 ? 2.574 -1.330 1.152 1.00 98.31 98 VAL A N 1
ATOM 774 C CA . VAL A 1 98 ? 1.339 -0.633 0.805 1.00 98.31 98 VAL A CA 1
ATOM 775 C C . VAL A 1 98 ? 1.566 0.864 0.645 1.00 98.31 98 VAL A C 1
ATOM 777 O O . VAL A 1 98 ? 2.343 1.492 1.356 1.00 98.31 98 VAL A O 1
ATOM 780 N N . SER A 1 99 ? 0.845 1.461 -0.294 1.00 98.44 99 SER A N 1
ATOM 781 C CA . SER A 1 99 ? 0.676 2.906 -0.394 1.00 98.44 99 SER A CA 1
ATOM 782 C C . SER A 1 99 ? -0.775 3.198 -0.738 1.00 98.44 99 SER A C 1
ATOM 784 O O . SER A 1 99 ? -1.391 2.475 -1.518 1.00 98.44 99 SER A O 1
ATOM 786 N N . VAL A 1 100 ? -1.342 4.242 -0.147 1.00 98.50 100 VAL A N 1
ATOM 787 C CA . VAL A 1 100 ? -2.747 4.616 -0.330 1.00 98.50 100 VAL A CA 1
ATOM 788 C C . VAL A 1 100 ? -2.807 5.984 -0.986 1.00 98.50 100 VAL A C 1
ATOM 790 O O . VAL A 1 100 ? -2.023 6.873 -0.652 1.00 98.50 100 VAL A O 1
ATOM 793 N N . ASN A 1 101 ? -3.709 6.151 -1.950 1.00 98.12 101 ASN A N 1
ATOM 794 C CA . ASN A 1 101 ? -3.836 7.423 -2.645 1.00 98.12 101 ASN A CA 1
ATOM 795 C C . ASN A 1 101 ? -4.465 8.507 -1.753 1.00 98.12 101 ASN A C 1
ATOM 797 O O . ASN A 1 101 ? -5.047 8.240 -0.703 1.00 98.12 101 ASN A O 1
ATOM 801 N N . THR A 1 102 ? -4.392 9.762 -2.195 1.00 97.12 102 THR A N 1
ATOM 802 C CA . THR A 1 102 ? -4.902 10.913 -1.427 1.00 97.12 102 THR A CA 1
ATOM 803 C C . THR A 1 102 ? -6.408 10.885 -1.179 1.00 97.12 102 THR A C 1
ATOM 805 O O . THR A 1 102 ? -6.882 11.501 -0.228 1.00 97.12 102 THR A O 1
ATOM 808 N N . ARG A 1 103 ? -7.163 10.170 -2.019 1.00 96.81 103 ARG A N 1
ATOM 809 C CA . ARG A 1 103 ? -8.611 9.968 -1.876 1.00 96.81 103 ARG A CA 1
ATOM 810 C C . ARG A 1 103 ? -8.975 8.785 -0.981 1.00 96.81 103 ARG A C 1
ATOM 812 O O . ARG A 1 103 ? -10.146 8.634 -0.652 1.00 96.81 103 ARG A O 1
ATOM 819 N N . GLN A 1 104 ? -7.991 7.973 -0.600 1.00 96.38 104 GLN A N 1
ATOM 820 C CA . GLN A 1 104 ? -8.153 6.733 0.152 1.00 96.38 104 GLN A CA 1
ATOM 821 C C . GLN A 1 104 ? -9.138 5.735 -0.484 1.00 96.38 104 GLN A C 1
ATOM 823 O O . GLN A 1 104 ? -9.739 4.916 0.204 1.00 96.38 104 GLN A O 1
ATOM 828 N N . ASP A 1 105 ? -9.284 5.784 -1.811 1.00 97.12 105 ASP A N 1
ATOM 829 C CA . ASP A 1 105 ? -10.128 4.876 -2.597 1.00 97.12 105 ASP A CA 1
ATOM 830 C C . ASP A 1 105 ? -9.309 3.893 -3.450 1.00 97.12 105 ASP A C 1
ATOM 832 O O . ASP A 1 105 ? -9.879 3.023 -4.110 1.00 97.12 105 ASP A O 1
ATOM 836 N N . MET A 1 106 ? -7.973 3.991 -3.416 1.00 98.31 106 MET A N 1
ATOM 837 C CA . MET A 1 106 ? -7.063 3.047 -4.066 1.00 98.31 106 MET A CA 1
ATOM 838 C C . MET A 1 106 ? -5.873 2.693 -3.175 1.00 98.31 106 MET A C 1
ATOM 840 O O . MET A 1 106 ? -5.274 3.566 -2.540 1.00 98.31 106 MET A O 1
ATOM 844 N N . VAL A 1 107 ? -5.488 1.414 -3.195 1.00 98.56 107 VAL A N 1
ATOM 845 C CA . VAL A 1 107 ? -4.292 0.896 -2.518 1.00 98.56 107 VAL A CA 1
ATOM 846 C C . VAL A 1 107 ? -3.354 0.265 -3.532 1.00 98.56 107 VAL A C 1
ATOM 848 O O . VAL A 1 107 ? -3.748 -0.613 -4.292 1.00 98.56 107 VAL A O 1
ATOM 851 N N . LEU A 1 108 ? -2.101 0.695 -3.515 1.00 98.62 108 LEU A N 1
ATOM 852 C CA . LEU A 1 108 ? -0.998 0.109 -4.246 1.00 98.62 108 LEU A CA 1
ATOM 853 C C . LEU A 1 108 ? -0.327 -0.905 -3.325 1.00 98.62 108 LEU A C 1
ATOM 855 O O . LEU A 1 108 ? 0.191 -0.527 -2.278 1.00 98.62 108 LEU A O 1
ATOM 859 N N . VAL A 1 109 ? -0.321 -2.171 -3.725 1.00 98.44 109 VAL A N 1
ATOM 860 C CA . VAL A 1 109 ? 0.458 -3.233 -3.088 1.00 98.44 109 VAL A CA 1
ATOM 861 C C . VAL A 1 109 ? 1.608 -3.589 -4.016 1.00 98.44 109 VAL A C 1
ATOM 863 O O . VAL A 1 109 ? 1.389 -3.876 -5.193 1.00 98.44 109 VAL A O 1
ATOM 866 N N . TRP A 1 110 ? 2.834 -3.566 -3.508 1.00 97.81 110 TRP A N 1
ATOM 867 C CA . TRP A 1 110 ? 4.020 -3.826 -4.319 1.00 97.81 110 TRP A CA 1
ATOM 868 C C . TRP A 1 110 ? 5.103 -4.556 -3.533 1.00 97.81 110 TRP A C 1
ATOM 870 O O . TRP A 1 110 ? 5.092 -4.559 -2.304 1.00 97.81 110 TRP A O 1
ATOM 880 N N . TRP A 1 111 ? 6.026 -5.203 -4.238 1.00 95.81 111 TRP A N 1
ATOM 881 C CA . TRP A 1 111 ? 7.176 -5.870 -3.625 1.00 95.81 111 TRP A CA 1
ATOM 882 C C . TRP A 1 111 ? 8.359 -5.943 -4.595 1.00 95.81 111 TRP A C 1
ATOM 884 O O . TRP A 1 111 ? 8.152 -5.986 -5.814 1.00 95.81 111 TRP A O 1
ATOM 894 N N . PRO A 1 112 ? 9.597 -6.020 -4.076 1.00 91.75 112 PRO A N 1
ATOM 895 C CA . PRO A 1 112 ? 10.742 -6.396 -4.882 1.00 91.75 112 PRO A CA 1
ATOM 896 C C . PRO A 1 112 ? 10.602 -7.855 -5.323 1.00 91.75 112 PRO A C 1
ATOM 898 O O . PRO A 1 112 ? 10.222 -8.742 -4.562 1.00 91.75 112 PRO A O 1
ATOM 901 N N . THR A 1 113 ? 10.919 -8.099 -6.579 1.00 78.12 113 THR A N 1
ATOM 902 C CA . THR A 1 113 ? 10.925 -9.401 -7.245 1.00 78.12 113 THR A CA 1
ATOM 903 C C . THR A 1 113 ? 12.217 -10.192 -7.088 1.00 78.12 113 THR A C 1
ATOM 905 O O . THR A 1 113 ? 12.229 -11.322 -7.564 1.00 78.12 113 THR A O 1
ATOM 908 N N . SER A 1 114 ? 13.244 -9.613 -6.446 1.00 65.88 114 SER A N 1
ATOM 909 C CA . SER A 1 114 ? 14.584 -10.183 -6.238 1.00 65.88 114 SER A CA 1
ATOM 910 C C . SER A 1 114 ? 15.163 -10.806 -7.516 1.00 65.88 114 SER A C 1
ATOM 912 O O . SER A 1 114 ? 14.941 -11.965 -7.852 1.00 65.88 114 SER A O 1
ATOM 914 N N . SER A 1 115 ? 15.983 -10.041 -8.237 1.00 53.38 115 SER A N 1
ATOM 915 C CA . SER A 1 115 ? 16.633 -10.480 -9.486 1.00 53.38 115 SER A CA 1
ATOM 916 C C . SER A 1 115 ? 17.568 -11.700 -9.353 1.00 53.38 115 SER A C 1
ATOM 918 O O . SER A 1 115 ? 18.084 -12.171 -10.363 1.00 53.38 115 SER A O 1
ATOM 920 N N . ILE A 1 116 ? 17.810 -12.200 -8.135 1.00 47.53 116 ILE A N 1
ATOM 921 C CA . ILE A 1 116 ? 18.892 -13.141 -7.800 1.00 47.53 116 ILE A CA 1
ATOM 922 C C . ILE A 1 116 ? 18.408 -14.596 -7.694 1.00 47.53 116 ILE A C 1
ATOM 924 O O . ILE A 1 116 ? 19.207 -15.520 -7.837 1.00 47.53 116 ILE A O 1
ATOM 928 N N . GLU A 1 117 ? 17.112 -14.845 -7.495 1.00 47.56 117 GLU A N 1
ATOM 929 C CA . GLU A 1 117 ? 16.615 -16.221 -7.439 1.00 47.56 117 GLU A CA 1
ATOM 930 C C . GLU A 1 117 ? 16.231 -16.713 -8.830 1.00 47.56 117 GLU A C 1
ATOM 932 O O . GLU A 1 117 ? 15.261 -16.242 -9.431 1.00 47.56 117 GLU A O 1
ATOM 937 N N . ALA A 1 118 ? 16.988 -17.701 -9.322 1.00 49.25 118 ALA A N 1
ATOM 938 C CA . ALA A 1 118 ? 16.606 -18.488 -10.482 1.00 49.25 118 ALA A CA 1
ATOM 939 C C . ALA A 1 118 ? 15.141 -18.915 -10.322 1.00 49.25 118 ALA A C 1
ATOM 941 O O . ALA A 1 118 ? 14.760 -19.575 -9.351 1.00 49.25 118 ALA A O 1
ATOM 942 N N . TRP A 1 119 ? 14.297 -18.474 -11.252 1.00 57.53 119 TRP A N 1
ATOM 943 C CA . TRP A 1 119 ? 12.903 -18.884 -11.276 1.00 57.53 119 TRP A CA 1
ATOM 944 C C . TRP A 1 119 ? 12.843 -20.413 -11.347 1.00 57.53 119 TRP A C 1
ATOM 946 O O . TRP A 1 119 ? 13.664 -21.011 -12.051 1.00 57.53 119 TRP A O 1
ATOM 956 N N . PRO A 1 120 ? 11.916 -21.071 -10.625 1.00 51.41 120 PRO A N 1
ATOM 957 C CA . PRO A 1 120 ? 11.730 -22.502 -10.797 1.00 51.41 120 PRO A CA 1
ATOM 958 C C . PRO A 1 120 ? 11.506 -22.774 -12.287 1.00 51.41 120 PRO A C 1
ATOM 960 O O . PRO A 1 120 ? 10.808 -22.017 -12.957 1.00 51.41 120 PRO A O 1
ATOM 963 N N . TRP A 1 121 ? 12.094 -23.849 -12.810 1.00 51.81 121 TRP A N 1
ATOM 964 C CA . TRP A 1 121 ? 11.961 -24.256 -14.216 1.00 51.81 121 TRP A CA 1
ATOM 965 C C . TRP A 1 121 ? 10.500 -24.447 -14.666 1.00 51.81 121 TRP A C 1
ATOM 967 O O . TRP A 1 121 ? 10.225 -24.556 -15.859 1.00 51.81 121 TRP A O 1
ATOM 977 N N . SER A 1 122 ? 9.559 -24.463 -13.720 1.00 50.03 122 SER A N 1
ATOM 978 C CA . SER A 1 122 ? 8.127 -24.362 -13.968 1.00 50.03 122 SER A CA 1
ATOM 979 C C . SER A 1 122 ? 7.761 -22.937 -14.407 1.00 50.03 122 SER A C 1
ATOM 981 O O . SER A 1 122 ? 7.866 -22.006 -13.603 1.00 50.03 122 SER A O 1
ATOM 983 N N . PRO A 1 123 ? 7.302 -22.731 -15.652 1.00 54.31 123 PRO A N 1
ATOM 984 C CA . PRO A 1 123 ? 6.941 -21.405 -16.130 1.00 54.31 123 PRO A CA 1
ATOM 985 C C . PRO A 1 123 ? 5.842 -20.810 -15.246 1.00 54.31 123 PRO A C 1
ATOM 987 O O . PRO A 1 123 ? 4.796 -21.426 -15.051 1.00 54.31 123 PRO A O 1
ATOM 990 N N . MET A 1 124 ?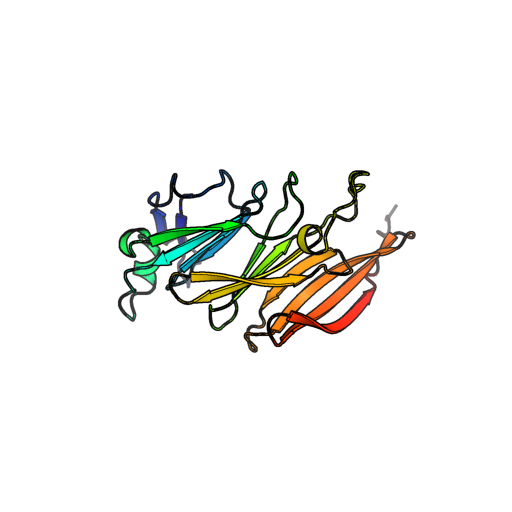 6.052 -19.589 -14.741 1.00 61.72 124 MET A N 1
ATOM 991 C CA . MET A 1 124 ? 4.942 -18.776 -14.242 1.00 61.72 124 MET A CA 1
ATOM 992 C C . MET A 1 124 ? 3.962 -18.601 -15.397 1.00 61.72 124 MET A C 1
ATOM 994 O O . MET A 1 124 ? 4.304 -17.976 -16.410 1.00 61.72 124 MET A O 1
ATOM 998 N N . SER A 1 125 ? 2.794 -19.218 -15.251 1.00 64.94 125 SER A N 1
ATOM 999 C CA . SER A 1 125 ? 1.848 -19.476 -16.332 1.00 64.94 125 SER A CA 1
ATOM 1000 C C . SER A 1 125 ? 1.152 -18.223 -16.849 1.00 64.94 125 SER A C 1
ATOM 1002 O O . SER A 1 125 ? 0.708 -18.222 -17.994 1.00 64.94 125 SER A O 1
ATOM 1004 N N . THR A 1 126 ? 1.058 -17.161 -16.039 1.00 82.44 126 THR A N 1
ATOM 1005 C CA . THR A 1 126 ? 0.301 -15.953 -16.395 1.00 82.44 126 THR A CA 1
ATOM 1006 C C . THR A 1 126 ? 0.999 -14.661 -15.966 1.00 82.44 126 THR A C 1
ATOM 1008 O O . THR A 1 126 ? 1.763 -14.644 -15.001 1.00 82.44 126 THR A O 1
ATOM 1011 N N . ASP A 1 127 ? 0.682 -13.548 -16.635 1.00 84.56 127 ASP A N 1
ATOM 1012 C CA . ASP A 1 127 ? 1.128 -12.205 -16.222 1.00 84.56 127 ASP A CA 1
ATOM 1013 C C . ASP A 1 127 ? 0.658 -11.848 -14.805 1.00 84.56 127 ASP A C 1
ATOM 1015 O O . ASP A 1 127 ? 1.334 -11.119 -14.081 1.00 84.56 127 ASP A O 1
ATOM 1019 N N . ARG A 1 128 ? -0.479 -12.413 -14.380 1.00 90.88 128 ARG A N 1
ATOM 1020 C CA . ARG A 1 128 ? -1.022 -12.262 -13.027 1.00 90.88 128 ARG A CA 1
ATOM 1021 C C . ARG A 1 128 ? -0.091 -12.864 -11.972 1.00 90.88 128 ARG A C 1
ATOM 1023 O O . ARG A 1 128 ? 0.106 -12.257 -10.924 1.00 90.88 128 ARG A O 1
ATOM 1030 N N . ASP A 1 129 ? 0.518 -14.012 -12.252 1.00 88.31 129 ASP A N 1
ATOM 1031 C CA . ASP A 1 129 ? 1.451 -14.673 -11.325 1.00 88.31 129 ASP A CA 1
ATOM 1032 C C . ASP A 1 129 ? 2.802 -13.943 -11.256 1.00 88.31 129 ASP A C 1
ATOM 1034 O O . ASP A 1 129 ? 3.524 -14.045 -10.267 1.00 88.31 129 ASP A O 1
ATOM 1038 N N . ARG A 1 130 ? 3.136 -13.184 -12.308 1.00 87.62 130 ARG A N 1
ATOM 1039 C CA . ARG A 1 130 ? 4.384 -12.413 -12.427 1.00 87.62 130 ARG A CA 1
ATOM 1040 C C . ARG A 1 130 ? 4.282 -10.999 -11.879 1.00 87.62 130 ARG A C 1
ATOM 1042 O O . ARG A 1 130 ? 5.314 -10.340 -11.774 1.00 87.62 130 ARG A O 1
ATOM 1049 N N . ALA A 1 131 ? 3.073 -10.521 -11.597 1.00 93.38 131 ALA A N 1
ATOM 1050 C CA . ALA A 1 131 ? 2.836 -9.162 -11.138 1.00 93.38 131 ALA A CA 1
ATOM 1051 C C . ALA A 1 131 ? 3.664 -8.847 -9.887 1.00 93.38 131 ALA A C 1
ATOM 1053 O O . ALA A 1 131 ? 3.911 -9.721 -9.061 1.00 93.38 131 ALA A O 1
ATOM 1054 N N . ASN A 1 132 ? 4.076 -7.592 -9.753 1.00 95.00 132 ASN A N 1
ATOM 1055 C CA . ASN A 1 132 ? 4.717 -7.058 -8.547 1.00 95.00 132 ASN A CA 1
ATOM 1056 C C . ASN A 1 132 ? 4.264 -5.631 -8.207 1.00 95.00 132 ASN A C 1
ATOM 1058 O O . ASN A 1 132 ? 4.742 -5.039 -7.241 1.00 95.00 132 ASN A O 1
ATOM 1062 N N . LEU A 1 133 ? 3.317 -5.108 -8.988 1.00 97.50 133 LEU A N 1
ATOM 1063 C CA . LEU A 1 133 ? 2.492 -3.951 -8.687 1.00 97.50 133 LEU A CA 1
ATOM 1064 C C . LEU A 1 133 ? 1.032 -4.379 -8.782 1.00 97.50 133 LEU A C 1
ATOM 1066 O O . LEU A 1 133 ? 0.610 -4.960 -9.784 1.00 97.50 133 LEU A O 1
ATOM 1070 N N . ILE A 1 134 ? 0.252 -4.060 -7.760 1.00 98.06 134 ILE A N 1
ATOM 1071 C CA . ILE A 1 134 ? -1.179 -4.338 -7.694 1.00 98.06 134 ILE A CA 1
ATOM 1072 C C . ILE A 1 134 ? -1.883 -3.080 -7.232 1.00 98.06 134 ILE A C 1
ATOM 1074 O O . ILE A 1 134 ? -1.479 -2.476 -6.247 1.00 98.06 134 ILE A O 1
ATOM 1078 N N . VAL A 1 135 ? -2.968 -2.721 -7.905 1.00 98.50 135 VAL A N 1
ATOM 1079 C CA . VAL A 1 135 ? -3.876 -1.674 -7.456 1.00 98.50 135 VAL A CA 1
ATOM 1080 C C . VAL A 1 135 ? -5.195 -2.313 -7.058 1.00 98.50 135 VAL A C 1
ATOM 1082 O O . VAL A 1 135 ? -5.823 -3.015 -7.852 1.00 98.50 135 VAL A O 1
ATOM 1085 N N . LEU A 1 136 ? -5.610 -2.047 -5.828 1.00 98.62 136 LEU A N 1
ATOM 1086 C CA . LEU A 1 136 ? -6.902 -2.419 -5.272 1.00 98.62 136 LEU A CA 1
ATOM 1087 C C . LEU A 1 136 ? -7.791 -1.175 -5.217 1.00 98.62 136 LEU A C 1
ATOM 1089 O O . LEU A 1 136 ? -7.305 -0.100 -4.862 1.00 98.62 136 LEU A O 1
ATOM 1093 N N . SER A 1 137 ? -9.073 -1.308 -5.550 1.00 98.06 137 SER A N 1
ATOM 1094 C CA . SER A 1 137 ? -10.081 -0.259 -5.354 1.00 98.06 137 SER A CA 1
ATOM 1095 C C . SER A 1 137 ? -10.849 -0.494 -4.061 1.00 98.06 137 SER A C 1
ATOM 1097 O O . SER A 1 137 ? -11.210 -1.631 -3.761 1.00 98.06 137 SER A O 1
ATOM 1099 N N . ILE A 1 138 ? -11.128 0.580 -3.322 1.00 97.62 138 ILE A N 1
ATOM 1100 C CA . ILE A 1 138 ? -11.912 0.554 -2.085 1.00 97.62 138 ILE A CA 1
ATOM 1101 C C . ILE A 1 138 ? -13.214 1.327 -2.287 1.00 97.62 138 ILE A C 1
ATOM 1103 O O . ILE A 1 138 ? -13.218 2.504 -2.653 1.00 97.62 138 ILE A O 1
ATOM 1107 N N . HIS A 1 139 ? -14.329 0.673 -1.968 1.00 94.62 139 HIS A N 1
ATOM 1108 C CA . HIS A 1 139 ? -15.670 1.244 -2.023 1.00 94.62 139 HIS A CA 1
ATOM 1109 C C . HIS A 1 139 ? -16.453 0.886 -0.758 1.00 94.62 139 HIS A C 1
ATOM 1111 O O . HIS A 1 139 ? -17.266 -0.040 -0.739 1.00 94.62 139 HIS A O 1
ATOM 1117 N N . GLY A 1 140 ? -16.205 1.638 0.318 1.00 89.81 140 GLY A N 1
ATOM 1118 C CA . GLY A 1 140 ? -16.827 1.394 1.619 1.00 89.81 140 GLY A CA 1
ATOM 1119 C C . GLY A 1 140 ? -16.418 0.023 2.164 1.00 89.81 140 GLY A C 1
ATOM 1120 O O . GLY A 1 140 ? -15.242 -0.160 2.435 1.00 89.81 140 GLY A O 1
ATOM 1121 N N . PRO A 1 141 ? -17.336 -0.945 2.332 1.00 92.44 141 PRO A N 1
ATOM 1122 C CA . PRO A 1 141 ? -16.979 -2.285 2.801 1.00 92.44 141 PRO A CA 1
ATOM 1123 C C . PRO A 1 141 ? -16.315 -3.166 1.730 1.00 92.44 141 PRO A C 1
ATOM 1125 O O . PRO A 1 141 ? -15.815 -4.238 2.066 1.00 92.44 141 PRO A O 1
ATOM 1128 N N . ASN A 1 142 ? -16.345 -2.752 0.460 1.00 95.94 142 ASN A N 1
ATOM 1129 C CA . ASN A 1 142 ? -15.883 -3.564 -0.661 1.00 95.94 142 ASN A CA 1
ATOM 1130 C C . ASN A 1 142 ? -14.440 -3.220 -1.033 1.00 95.94 142 ASN A C 1
ATOM 1132 O O . ASN A 1 142 ? -14.067 -2.044 -1.086 1.00 95.94 142 ASN A O 1
ATOM 1136 N N . ILE A 1 143 ? -13.664 -4.259 -1.330 1.00 97.75 143 ILE A N 1
ATOM 1137 C CA . ILE A 1 143 ? -12.309 -4.167 -1.862 1.00 97.75 143 ILE A CA 1
ATOM 1138 C C . ILE A 1 143 ? -12.186 -5.109 -3.058 1.00 97.75 143 ILE A C 1
ATOM 1140 O O . ILE A 1 143 ? -12.554 -6.279 -2.963 1.00 97.75 143 ILE A O 1
ATOM 1144 N N . ASP A 1 144 ? -11.667 -4.595 -4.170 1.00 97.69 144 ASP A N 1
ATOM 1145 C CA . ASP A 1 144 ? -11.596 -5.322 -5.437 1.00 97.69 144 ASP A CA 1
ATOM 1146 C C . ASP A 1 144 ? -10.251 -5.103 -6.134 1.00 97.69 144 ASP A C 1
ATOM 1148 O O . ASP A 1 144 ? -9.570 -4.095 -5.930 1.00 97.69 144 ASP A O 1
ATOM 1152 N N . LEU A 1 145 ? -9.859 -6.053 -6.986 1.00 97.81 145 LEU A N 1
ATOM 1153 C CA . LEU A 1 145 ? -8.647 -5.940 -7.792 1.00 97.81 145 LEU A CA 1
ATOM 1154 C C . LEU A 1 145 ? -8.941 -5.012 -8.969 1.00 97.81 145 LEU A C 1
ATOM 1156 O O . LEU A 1 145 ? -9.678 -5.392 -9.876 1.00 97.81 145 LEU A O 1
ATOM 1160 N N . LEU A 1 146 ? -8.338 -3.824 -8.975 1.00 97.81 146 LEU A N 1
ATOM 1161 C CA . LEU A 1 146 ? -8.514 -2.860 -10.058 1.00 97.81 146 LEU A CA 1
ATOM 1162 C C . LEU A 1 146 ? -7.559 -3.143 -11.219 1.00 97.81 146 LEU A C 1
ATOM 1164 O O . LEU A 1 146 ? -7.979 -3.170 -12.371 1.00 97.81 146 LEU A O 1
ATOM 1168 N N . ALA A 1 147 ? -6.271 -3.323 -10.920 1.00 97.69 147 ALA A N 1
ATOM 1169 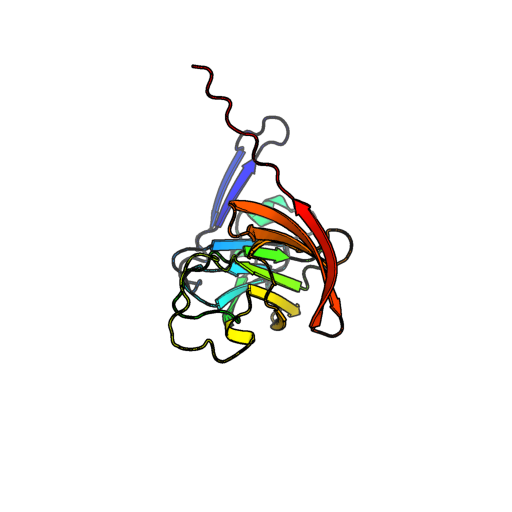C CA . ALA A 1 147 ? -5.234 -3.521 -11.927 1.00 97.69 147 ALA A CA 1
ATOM 1170 C C . ALA A 1 147 ? -4.008 -4.232 -11.342 1.00 97.69 147 ALA A C 1
ATOM 1172 O O . ALA A 1 147 ? -3.778 -4.213 -10.135 1.00 97.69 147 ALA A O 1
ATOM 1173 N N . TYR A 1 148 ? -3.178 -4.811 -12.204 1.00 97.25 148 TYR A N 1
ATOM 1174 C CA . TYR A 1 148 ? -1.859 -5.319 -11.837 1.00 97.25 148 TYR A CA 1
ATOM 1175 C C . TYR A 1 148 ? -0.865 -5.077 -12.972 1.00 97.25 148 TYR A C 1
ATOM 1177 O O . TYR A 1 148 ? -1.255 -4.920 -14.129 1.00 97.25 148 TYR A O 1
ATOM 1185 N N . ASN A 1 149 ? 0.420 -5.023 -12.636 1.00 95.06 149 ASN A N 1
ATOM 1186 C CA . ASN A 1 149 ? 1.504 -4.912 -13.602 1.00 95.06 149 ASN A CA 1
ATOM 1187 C C . ASN A 1 149 ? 2.769 -5.596 -13.069 1.00 95.06 149 ASN A C 1
ATOM 1189 O O . ASN A 1 149 ? 2.945 -5.776 -11.860 1.00 95.06 149 ASN A O 1
ATOM 1193 N N . ARG A 1 150 ? 3.664 -5.948 -13.989 1.00 93.31 150 ARG A N 1
ATOM 1194 C CA . ARG A 1 150 ? 5.042 -6.313 -13.692 1.00 93.31 150 ARG A CA 1
ATOM 1195 C C . ARG A 1 150 ? 5.943 -5.158 -14.123 1.00 93.31 150 ARG A C 1
ATOM 1197 O O . ARG A 1 150 ? 5.940 -4.780 -15.290 1.00 93.31 150 ARG A O 1
ATOM 1204 N N . THR A 1 151 ? 6.700 -4.588 -13.190 1.00 92.44 151 THR A N 1
ATOM 1205 C CA . THR A 1 151 ? 7.763 -3.629 -13.530 1.00 92.44 151 THR A CA 1
ATOM 1206 C C . THR A 1 151 ? 8.832 -4.297 -14.391 1.00 92.44 151 THR A C 1
ATOM 1208 O O . THR A 1 151 ? 9.018 -5.512 -14.322 1.00 92.44 151 THR A O 1
ATOM 1211 N N . GLU A 1 152 ? 9.565 -3.514 -15.176 1.00 88.19 152 GLU A N 1
ATOM 1212 C CA . GLU A 1 152 ? 10.709 -4.021 -15.947 1.00 88.19 152 GLU A CA 1
ATOM 1213 C C . GLU A 1 152 ? 11.932 -4.238 -15.049 1.00 88.19 152 GLU A C 1
ATOM 1215 O O . GLU A 1 152 ? 12.622 -5.250 -15.170 1.00 88.19 152 GLU A O 1
ATOM 1220 N N . CYS A 1 153 ? 12.173 -3.307 -14.122 1.00 89.81 153 CYS A N 1
ATOM 1221 C CA . CYS A 1 153 ? 13.271 -3.359 -13.160 1.00 89.81 153 CYS A CA 1
ATOM 1222 C C . CYS A 1 153 ? 12.748 -3.707 -11.759 1.00 89.81 153 CYS A C 1
ATOM 1224 O O . CYS A 1 153 ? 11.538 -3.781 -11.536 1.00 89.81 153 CYS A O 1
ATOM 1226 N N . ASP A 1 154 ? 13.639 -3.975 -10.804 1.00 89.50 154 ASP A N 1
ATOM 1227 C CA . ASP A 1 154 ? 13.214 -4.379 -9.462 1.00 89.50 154 ASP A CA 1
ATOM 1228 C C . ASP A 1 154 ? 12.790 -3.155 -8.632 1.00 89.50 154 ASP A C 1
ATOM 1230 O O . ASP A 1 154 ? 13.625 -2.272 -8.424 1.00 89.50 154 ASP A O 1
ATOM 1234 N N . PRO A 1 155 ? 11.529 -3.035 -8.172 1.00 93.94 155 PRO A N 1
ATOM 1235 C CA . PRO A 1 155 ? 11.096 -1.859 -7.434 1.00 93.94 155 PRO A CA 1
ATOM 1236 C C . PRO A 1 155 ? 11.667 -1.885 -6.015 1.00 93.94 155 PRO A C 1
ATOM 1238 O O . PRO A 1 155 ? 11.474 -2.833 -5.256 1.00 93.94 155 PRO A O 1
ATOM 1241 N N . PHE A 1 156 ? 12.334 -0.798 -5.641 1.00 92.44 156 PHE A N 1
ATOM 1242 C CA . PHE A 1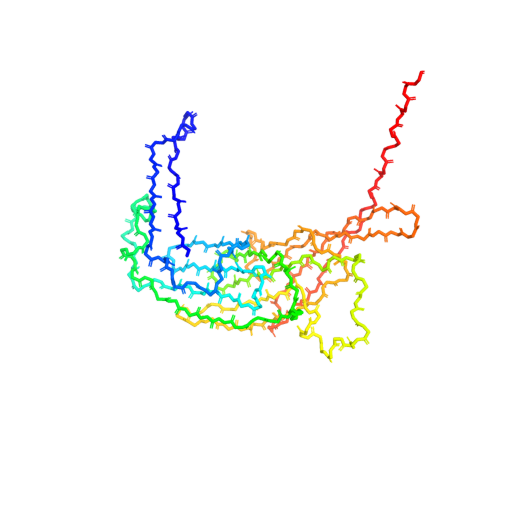 156 ? 12.815 -0.540 -4.285 1.00 92.44 156 PHE A CA 1
ATOM 1243 C C . PHE A 1 156 ? 11.862 0.361 -3.489 1.00 92.44 156 PHE A C 1
ATOM 1245 O O . PHE A 1 156 ? 11.826 0.316 -2.257 1.00 92.44 156 PHE A O 1
ATOM 1252 N N . HIS A 1 157 ? 11.084 1.191 -4.183 1.00 96.31 157 HIS A N 1
ATOM 1253 C CA . HIS A 1 157 ? 10.043 2.022 -3.596 1.00 96.31 157 HIS A CA 1
ATOM 1254 C C . HIS A 1 157 ? 8.898 2.195 -4.588 1.00 96.31 157 HIS A C 1
ATOM 1256 O O . HIS A 1 157 ? 9.149 2.371 -5.778 1.00 96.31 157 HIS A O 1
ATOM 1262 N N . ALA A 1 158 ? 7.661 2.211 -4.100 1.00 98.19 158 ALA A N 1
ATOM 1263 C CA . ALA A 1 158 ? 6.522 2.684 -4.865 1.00 98.19 158 ALA A CA 1
ATOM 1264 C C . ALA A 1 158 ? 5.514 3.393 -3.958 1.00 98.19 158 ALA A C 1
ATOM 1266 O O . ALA A 1 158 ? 5.208 2.912 -2.864 1.00 98.19 158 ALA A O 1
ATOM 1267 N N . SER A 1 159 ? 4.997 4.537 -4.405 1.00 98.38 159 SER A N 1
ATOM 1268 C CA . SER A 1 159 ? 4.000 5.292 -3.647 1.00 98.38 159 SER A CA 1
ATOM 1269 C C . SER A 1 159 ? 3.113 6.147 -4.542 1.00 98.38 159 SER A C 1
ATOM 1271 O O . SER A 1 159 ? 3.569 6.690 -5.552 1.00 98.38 159 SER A O 1
ATOM 1273 N N . PHE A 1 160 ? 1.846 6.291 -4.157 1.00 98.62 160 PHE A N 1
ATOM 1274 C CA . PHE A 1 160 ? 0.938 7.244 -4.782 1.00 98.62 160 PHE A CA 1
ATOM 1275 C C . PHE A 1 160 ? 1.449 8.682 -4.678 1.00 98.62 160 PHE A C 1
ATOM 1277 O O . PHE A 1 160 ? 2.130 9.078 -3.732 1.00 98.62 160 PHE A O 1
ATOM 1284 N N . SER A 1 161 ? 1.083 9.484 -5.674 1.00 98.00 161 SER A N 1
ATOM 1285 C CA . SER A 1 161 ? 1.311 10.918 -5.671 1.00 98.00 161 SER A CA 1
ATOM 1286 C C . SER A 1 161 ? 0.480 11.587 -4.582 1.00 98.00 161 SER A C 1
ATOM 1288 O O . SER A 1 161 ? -0.729 11.381 -4.490 1.00 98.00 161 SER A O 1
ATOM 1290 N N . CYS A 1 162 ? 1.111 12.492 -3.836 1.00 96.31 162 CYS A N 1
ATOM 1291 C CA . CYS A 1 162 ? 0.426 13.360 -2.877 1.00 96.31 162 CYS A CA 1
ATOM 1292 C C . CYS A 1 162 ? -0.473 14.419 -3.543 1.00 96.31 162 CYS A C 1
ATOM 1294 O O . CYS A 1 162 ? -1.162 15.153 -2.842 1.00 96.31 162 CYS A O 1
ATOM 1296 N N . LEU A 1 163 ? -0.448 14.539 -4.875 1.00 97.31 163 LEU A N 1
ATOM 1297 C CA . LEU A 1 163 ? -1.191 15.558 -5.626 1.00 97.31 163 LEU A CA 1
ATOM 1298 C C . LEU A 1 163 ? -2.220 14.950 -6.581 1.00 97.31 163 LEU A C 1
ATOM 1300 O O . LEU A 1 163 ? -3.275 15.538 -6.801 1.00 97.31 163 LEU A O 1
ATOM 1304 N N . GLN A 1 164 ? -1.920 13.786 -7.161 1.00 97.62 164 GLN A N 1
ATOM 1305 C CA . GLN A 1 164 ? -2.752 13.163 -8.188 1.00 97.62 164 GLN A CA 1
ATOM 1306 C C . GLN A 1 164 ? -3.157 11.741 -7.773 1.00 97.62 164 GLN A C 1
ATOM 1308 O O . GLN A 1 164 ? -2.328 10.835 -7.815 1.00 97.62 164 GLN A O 1
ATOM 1313 N N . PRO A 1 165 ? -4.429 11.499 -7.412 1.00 97.38 165 PRO A N 1
ATOM 1314 C CA . PRO A 1 165 ? -4.858 10.247 -6.777 1.00 97.38 165 PRO A CA 1
ATOM 1315 C C . PRO A 1 165 ? -4.758 9.002 -7.670 1.00 97.38 165 PRO A C 1
ATOM 1317 O O . PRO A 1 165 ? -4.802 7.886 -7.160 1.00 97.38 165 PRO A O 1
ATOM 1320 N N . HIS A 1 166 ? -4.644 9.175 -8.987 1.00 98.06 166 HIS A N 1
ATOM 1321 C CA . HIS A 1 166 ? -4.517 8.078 -9.953 1.00 98.06 166 HIS A CA 1
ATOM 1322 C C . HIS A 1 166 ? -3.087 7.901 -10.469 1.00 98.06 166 HIS A C 1
ATOM 1324 O O . HIS A 1 166 ? -2.856 7.100 -11.370 1.00 98.06 166 HIS A O 1
ATOM 1330 N N . ARG A 1 167 ? -2.123 8.637 -9.906 1.00 98.44 167 ARG A N 1
ATOM 1331 C CA . ARG A 1 167 ? -0.715 8.583 -10.291 1.00 98.44 167 ARG A CA 1
ATOM 1332 C C . ARG A 1 167 ? 0.120 8.055 -9.139 1.00 98.44 167 ARG A C 1
ATOM 1334 O O . ARG A 1 167 ? -0.077 8.460 -7.996 1.00 98.44 167 ARG A O 1
ATOM 1341 N N . PHE A 1 168 ? 1.081 7.198 -9.442 1.00 98.62 168 PHE A N 1
ATOM 1342 C CA . PHE A 1 168 ? 2.074 6.735 -8.482 1.00 98.62 168 PHE A CA 1
ATOM 1343 C C . PHE A 1 168 ? 3.456 6.703 -9.123 1.00 98.62 168 PHE A C 1
ATOM 1345 O O . PHE A 1 168 ? 3.602 6.724 -10.347 1.00 98.62 168 PHE A O 1
ATOM 1352 N N . PHE A 1 169 ? 4.476 6.690 -8.280 1.00 98.19 169 PHE A N 1
ATOM 1353 C CA . PHE A 1 169 ? 5.870 6.695 -8.689 1.00 98.19 169 PHE A CA 1
ATOM 1354 C C . PHE A 1 169 ? 6.546 5.440 -8.179 1.00 98.19 169 PHE A C 1
ATOM 1356 O O . PHE A 1 169 ? 6.205 4.961 -7.096 1.00 98.19 169 PHE A O 1
ATOM 1363 N N . THR A 1 170 ? 7.520 4.945 -8.931 1.00 98.12 170 THR A N 1
ATOM 1364 C CA . THR A 1 170 ? 8.433 3.902 -8.475 1.00 98.12 170 THR A CA 1
ATOM 1365 C C . THR A 1 170 ? 9.873 4.392 -8.550 1.00 98.12 170 THR A C 1
ATOM 1367 O O . THR A 1 170 ? 10.233 5.214 -9.396 1.00 98.12 170 THR A O 1
ATOM 1370 N N . ILE A 1 171 ? 10.693 3.861 -7.649 1.00 96.75 171 ILE A N 1
ATOM 1371 C CA . ILE A 1 171 ? 12.147 3.841 -7.773 1.00 96.75 171 ILE A CA 1
ATOM 1372 C C . ILE A 1 171 ? 12.515 2.380 -7.985 1.00 96.75 171 ILE A C 1
ATOM 1374 O O . ILE A 1 171 ? 12.225 1.543 -7.128 1.00 96.75 171 ILE A O 1
ATOM 1378 N N . GLU A 1 172 ? 13.117 2.072 -9.124 1.00 94.38 172 GLU A N 1
ATOM 1379 C CA . GLU A 1 172 ? 13.472 0.719 -9.539 1.00 94.38 172 GLU A CA 1
ATOM 1380 C C . GLU A 1 172 ? 14.983 0.619 -9.764 1.00 94.38 172 GLU A C 1
ATOM 1382 O O . GLU A 1 172 ? 15.638 1.599 -10.114 1.00 94.38 172 GLU A O 1
ATOM 1387 N N . GLN A 1 173 ? 15.556 -0.563 -9.565 1.00 90.75 173 GLN A N 1
ATOM 1388 C CA . GLN A 1 173 ? 16.983 -0.806 -9.737 1.00 90.75 173 GLN A CA 1
ATOM 1389 C C . GLN A 1 173 ? 17.223 -1.862 -10.816 1.00 90.75 173 GLN A C 1
ATOM 1391 O O . GLN A 1 173 ? 16.589 -2.919 -10.831 1.00 90.75 173 GLN A O 1
ATOM 1396 N N . SER A 1 174 ? 18.189 -1.591 -11.693 1.00 89.38 174 SER A N 1
ATOM 1397 C CA . SER A 1 174 ? 18.761 -2.577 -12.614 1.00 89.38 174 SER A CA 1
ATOM 1398 C C . SER A 1 174 ? 20.271 -2.669 -12.418 1.00 89.38 174 SER A C 1
ATOM 1400 O O . SER A 1 174 ? 20.927 -1.644 -12.223 1.00 89.38 174 SER A O 1
ATOM 1402 N N . GLN A 1 175 ? 20.825 -3.875 -12.522 1.00 85.06 175 GLN A N 1
ATOM 1403 C CA . GLN A 1 175 ? 22.269 -4.118 -12.518 1.00 85.06 175 GLN A CA 1
ATOM 1404 C C . GLN A 1 175 ? 22.690 -4.679 -13.875 1.00 85.06 175 GLN A C 1
ATOM 1406 O O . GLN A 1 175 ? 22.061 -5.611 -14.381 1.00 85.06 175 GLN A O 1
ATOM 1411 N N . SER A 1 176 ? 23.732 -4.102 -14.474 1.00 77.88 176 SER A N 1
ATOM 1412 C CA . SER A 1 176 ? 24.347 -4.638 -15.689 1.00 77.88 176 SER A CA 1
ATOM 1413 C C . SER A 1 176 ? 25.385 -5.713 -15.339 1.00 77.88 176 SER A C 1
ATOM 1415 O O . SER A 1 176 ? 25.883 -5.774 -14.214 1.00 77.88 176 SER A O 1
ATOM 1417 N N . GLY A 1 177 ? 25.757 -6.552 -16.313 1.00 71.38 177 GLY A N 1
ATOM 1418 C CA . GLY A 1 177 ? 26.752 -7.619 -16.119 1.00 71.38 177 GLY A CA 1
ATOM 1419 C C . GLY A 1 177 ? 28.145 -7.138 -15.678 1.00 71.38 177 GLY A C 1
ATOM 1420 O O . GLY A 1 177 ? 28.944 -7.952 -15.232 1.00 71.38 177 GLY A O 1
ATOM 1421 N N . GLY A 1 178 ? 28.428 -5.831 -15.766 1.00 72.88 178 GLY A N 1
ATOM 1422 C CA . GLY A 1 178 ? 29.664 -5.201 -15.284 1.00 72.88 178 GLY A CA 1
ATOM 1423 C C . GLY A 1 178 ? 29.591 -4.649 -13.855 1.00 72.88 178 GLY A C 1
ATOM 1424 O O . GLY A 1 178 ? 30.518 -3.970 -13.427 1.00 72.88 178 GLY A O 1
ATOM 1425 N N . GLY A 1 179 ? 28.495 -4.889 -13.126 1.00 76.38 179 GLY A N 1
ATOM 1426 C CA . GLY A 1 179 ? 28.282 -4.354 -11.775 1.00 76.38 179 GLY A CA 1
ATOM 1427 C C . GLY A 1 179 ? 27.803 -2.899 -11.742 1.00 76.38 179 GLY A C 1
ATOM 1428 O O . GLY A 1 179 ? 27.585 -2.345 -10.664 1.00 76.38 179 GLY A O 1
ATOM 1429 N N . GLU A 1 180 ? 27.589 -2.271 -12.901 1.00 84.00 180 GLU A N 1
ATOM 1430 C CA . GLU A 1 180 ? 27.020 -0.928 -12.961 1.00 84.00 180 GLU A CA 1
ATOM 1431 C C . GLU A 1 180 ? 25.552 -0.978 -12.540 1.00 84.00 180 GLU A C 1
ATOM 1433 O O . GLU A 1 180 ? 24.745 -1.745 -13.073 1.00 84.00 180 GLU A O 1
ATOM 1438 N N . THR A 1 181 ? 25.201 -0.141 -11.569 1.00 89.06 181 THR A N 1
ATOM 1439 C CA . THR A 1 181 ? 23.832 -0.035 -11.074 1.00 89.06 181 THR A CA 1
ATOM 1440 C C . THR A 1 181 ? 23.182 1.202 -11.672 1.00 89.06 181 THR A C 1
ATOM 1442 O O . THR A 1 181 ? 23.763 2.283 -11.669 1.00 89.06 181 THR A O 1
ATOM 1445 N N . THR A 1 182 ? 21.964 1.057 -12.180 1.00 92.25 182 THR A N 1
ATOM 1446 C CA . THR A 1 182 ? 21.146 2.178 -12.656 1.00 92.25 182 THR A CA 1
ATOM 1447 C C . THR A 1 182 ? 19.873 2.239 -11.829 1.00 92.25 182 THR A C 1
ATOM 1449 O O . THR A 1 182 ? 19.189 1.226 -11.666 1.00 92.25 182 THR A O 1
ATOM 1452 N N . ALA A 1 183 ? 19.574 3.425 -11.304 1.00 94.38 183 ALA A N 1
ATOM 1453 C CA . ALA A 1 183 ? 18.289 3.723 -10.694 1.00 94.38 183 ALA A CA 1
ATOM 1454 C C . ALA A 1 183 ? 17.335 4.247 -11.768 1.00 94.38 183 ALA A C 1
ATOM 1456 O O . ALA A 1 183 ? 17.701 5.100 -12.573 1.00 94.38 183 ALA A O 1
ATOM 1457 N N . HIS A 1 184 ? 16.108 3.752 -11.767 1.00 95.38 184 HIS A N 1
ATOM 1458 C CA . HIS A 1 184 ? 15.039 4.186 -12.650 1.00 95.38 184 HIS A CA 1
ATOM 1459 C C . HIS A 1 184 ? 13.956 4.843 -11.812 1.00 95.38 184 HIS A C 1
ATOM 1461 O O . HIS A 1 184 ? 13.449 4.241 -10.869 1.00 95.38 184 HIS A O 1
ATOM 1467 N N . THR A 1 185 ? 13.582 6.063 -12.166 1.00 96.81 185 THR A N 1
ATOM 1468 C CA . THR A 1 185 ? 12.412 6.733 -11.602 1.00 96.81 185 THR A CA 1
ATOM 1469 C C . THR A 1 185 ? 11.301 6.667 -12.633 1.00 96.81 185 THR A C 1
ATOM 1471 O O . THR A 1 185 ? 11.372 7.342 -13.663 1.00 96.81 185 THR A O 1
ATOM 1474 N N . SER A 1 186 ? 10.277 5.860 -12.369 1.00 97.25 186 SER A N 1
ATOM 1475 C CA . SER A 1 186 ? 9.137 5.699 -13.273 1.00 97.25 186 SER A CA 1
ATOM 1476 C C . SER A 1 186 ? 7.878 6.341 -12.701 1.00 97.25 186 SER A C 1
ATOM 1478 O O . SER A 1 186 ? 7.591 6.247 -11.508 1.00 97.25 186 SER A O 1
ATOM 1480 N N . THR A 1 187 ? 7.107 6.996 -13.568 1.00 98.12 187 THR A N 1
ATOM 1481 C CA . THR A 1 187 ? 5.772 7.507 -13.238 1.00 98.12 187 THR A CA 1
ATOM 1482 C C . THR A 1 187 ? 4.726 6.645 -13.919 1.00 98.12 187 THR A C 1
ATOM 1484 O O . THR A 1 187 ? 4.787 6.422 -15.131 1.00 98.12 187 THR A O 1
ATOM 1487 N N . TYR A 1 188 ? 3.737 6.214 -13.146 1.00 98.44 188 TYR A N 1
ATOM 1488 C CA . TYR A 1 188 ? 2.618 5.412 -13.610 1.00 98.44 188 TYR A CA 1
ATOM 1489 C C . TYR A 1 188 ? 1.298 6.132 -13.369 1.00 98.44 188 TYR A C 1
ATOM 1491 O O . TYR A 1 188 ? 1.130 6.827 -12.367 1.00 98.44 188 TYR A O 1
ATOM 1499 N N . GLU A 1 189 ? 0.343 5.924 -14.265 1.00 98.19 189 GLU A N 1
ATOM 1500 C CA . GLU A 1 189 ? -1.015 6.441 -14.159 1.00 98.19 189 GLU A CA 1
ATOM 1501 C C . GLU A 1 189 ? -2.034 5.318 -14.359 1.00 98.19 189 GLU A C 1
ATOM 1503 O O . GLU A 1 189 ? -1.847 4.421 -15.184 1.00 98.19 189 GLU A O 1
ATOM 1508 N N . ILE A 1 190 ? -3.105 5.350 -13.570 1.00 98.06 190 ILE A N 1
ATOM 1509 C CA . ILE A 1 190 ? -4.202 4.391 -13.641 1.00 98.06 190 ILE A CA 1
ATOM 1510 C C . ILE A 1 190 ? -5.267 4.965 -14.570 1.00 98.06 190 ILE A C 1
ATOM 1512 O O . ILE A 1 190 ? -6.011 5.871 -14.200 1.00 98.06 190 ILE A O 1
ATOM 1516 N N . ILE A 1 191 ? -5.349 4.418 -15.780 1.00 95.38 191 ILE A N 1
ATOM 1517 C CA . ILE A 1 191 ? -6.259 4.878 -16.829 1.00 95.38 191 ILE A CA 1
ATOM 1518 C C . ILE A 1 191 ? -7.166 3.712 -17.208 1.00 95.38 191 ILE A C 1
ATOM 1520 O O . ILE A 1 191 ? -6.687 2.670 -17.654 1.00 95.38 191 ILE A O 1
ATOM 1524 N N . GLN A 1 192 ? -8.479 3.881 -17.019 1.00 92.94 192 GLN A N 1
ATOM 1525 C CA . GLN A 1 192 ? -9.499 2.874 -17.358 1.00 92.94 192 GLN A CA 1
ATOM 1526 C C . GLN A 1 192 ? -9.201 1.479 -16.767 1.00 92.94 192 GLN A C 1
ATOM 1528 O O . GLN A 1 192 ? -9.286 0.467 -17.458 1.00 92.94 192 GLN A O 1
ATOM 1533 N N . GLY A 1 193 ? -8.802 1.427 -15.491 1.00 92.06 193 GLY A N 1
ATOM 1534 C CA . GLY A 1 193 ? -8.492 0.165 -14.805 1.00 92.06 193 GLY A CA 1
ATOM 1535 C C . GLY A 1 193 ? -7.184 -0.496 -15.254 1.00 92.06 193 GLY A C 1
ATOM 1536 O O . GLY A 1 193 ? -6.977 -1.678 -15.009 1.00 92.06 193 GLY A O 1
ATOM 1537 N N . LYS A 1 194 ? -6.288 0.238 -15.924 1.00 95.25 194 LYS A N 1
ATOM 1538 C CA . LYS A 1 194 ? -4.965 -0.256 -16.325 1.00 95.25 194 LYS A CA 1
ATOM 1539 C C . LYS A 1 194 ? -3.867 0.634 -15.773 1.00 95.25 194 LYS A C 1
ATOM 1541 O O . LYS A 1 194 ? -4.005 1.853 -15.762 1.00 95.25 194 LYS A O 1
ATOM 1546 N N . ILE A 1 195 ? -2.763 0.018 -15.370 1.00 97.62 195 ILE A N 1
ATOM 1547 C CA . ILE A 1 195 ? -1.533 0.716 -14.992 1.00 97.62 195 ILE A CA 1
ATOM 1548 C C . ILE A 1 195 ? -0.758 1.026 -16.275 1.00 97.62 195 ILE A C 1
ATOM 1550 O O . ILE A 1 195 ? -0.396 0.109 -17.009 1.00 97.62 195 ILE A O 1
ATOM 1554 N N . GLN A 1 196 ? -0.498 2.303 -16.546 1.00 97.00 196 GLN A N 1
ATOM 1555 C CA . GLN A 1 196 ? 0.287 2.747 -17.699 1.00 97.00 196 GLN A CA 1
ATOM 1556 C C . GLN A 1 196 ? 1.514 3.521 -17.230 1.00 97.00 196 GLN A C 1
ATOM 1558 O O . GLN A 1 196 ? 1.391 4.460 -16.448 1.00 97.00 196 GLN A O 1
ATOM 1563 N N . ARG A 1 197 ? 2.704 3.148 -17.713 1.00 97.00 197 ARG A N 1
ATOM 1564 C CA . ARG A 1 197 ? 3.932 3.912 -17.458 1.00 97.00 197 ARG A CA 1
ATOM 1565 C C . ARG A 1 197 ? 3.979 5.111 -18.402 1.00 97.00 197 ARG A C 1
ATOM 1567 O O . ARG A 1 197 ? 4.067 4.924 -19.611 1.00 97.00 197 ARG A O 1
ATOM 1574 N N . ILE A 1 198 ? 3.934 6.321 -17.851 1.00 97.25 198 ILE A N 1
ATOM 1575 C CA . ILE A 1 198 ? 3.902 7.569 -18.631 1.00 97.25 198 ILE A CA 1
ATOM 1576 C C . ILE A 1 198 ? 5.269 8.251 -18.731 1.00 97.25 198 ILE A C 1
ATOM 1578 O O . ILE A 1 198 ? 5.496 9.042 -19.642 1.00 97.25 198 ILE A O 1
ATOM 1582 N N . SER A 1 199 ? 6.195 7.953 -17.818 1.00 96.94 199 SER A N 1
ATOM 1583 C CA . SER A 1 199 ? 7.581 8.411 -17.915 1.00 96.94 199 SER A CA 1
ATOM 1584 C C . SER A 1 199 ? 8.533 7.453 -17.205 1.00 96.94 199 SER A C 1
ATOM 1586 O O . SER A 1 199 ? 8.140 6.757 -16.268 1.00 96.94 199 SER A O 1
ATOM 1588 N N . ASN A 1 200 ? 9.783 7.427 -17.665 1.00 96.38 200 ASN A N 1
ATOM 1589 C CA . ASN A 1 200 ? 10.892 6.742 -17.013 1.00 96.38 200 ASN A CA 1
ATOM 1590 C C . ASN A 1 200 ? 12.163 7.585 -17.159 1.00 96.38 200 ASN A C 1
ATOM 1592 O O . ASN A 1 200 ? 12.462 8.064 -18.254 1.00 96.38 200 ASN A O 1
ATOM 1596 N N . ILE A 1 201 ? 12.903 7.753 -16.068 1.00 96.31 201 ILE A N 1
ATOM 1597 C CA . ILE A 1 201 ? 14.185 8.458 -16.034 1.00 96.31 201 ILE A CA 1
ATOM 1598 C C . ILE A 1 201 ? 15.230 7.492 -15.486 1.00 96.31 201 ILE A C 1
ATOM 1600 O O . ILE A 1 201 ? 15.122 7.063 -14.341 1.00 96.31 201 ILE A O 1
ATOM 1604 N N . ALA A 1 202 ? 16.246 7.180 -16.288 1.00 94.94 202 ALA A N 1
ATOM 1605 C CA . ALA A 1 202 ? 17.358 6.323 -15.893 1.00 94.94 202 ALA A CA 1
ATOM 1606 C C . ALA A 1 202 ? 18.548 7.169 -15.416 1.00 94.94 202 ALA A C 1
ATOM 1608 O O . ALA A 1 202 ? 19.007 8.071 -16.119 1.00 94.94 202 ALA A O 1
ATOM 1609 N N . ILE A 1 203 ? 19.053 6.863 -14.223 1.00 93.75 203 ILE A N 1
ATOM 1610 C CA . ILE A 1 203 ? 20.155 7.559 -13.560 1.00 93.75 203 ILE A CA 1
ATOM 1611 C C . ILE A 1 203 ? 21.242 6.523 -13.242 1.00 93.75 203 ILE A C 1
ATOM 1613 O O . ILE A 1 203 ? 21.075 5.721 -12.316 1.00 93.75 203 ILE A O 1
ATOM 1617 N N . PRO A 1 204 ? 22.362 6.513 -13.987 1.00 91.50 204 PRO A N 1
ATOM 1618 C CA . PRO A 1 204 ? 23.499 5.658 -13.669 1.00 91.50 204 PRO A CA 1
ATOM 1619 C C . PRO A 1 204 ? 24.078 6.029 -12.300 1.00 91.50 204 PRO A C 1
ATOM 1621 O O . PRO A 1 204 ? 24.436 7.185 -12.058 1.00 91.50 204 PRO A O 1
ATOM 1624 N N . LEU A 1 205 ? 24.182 5.054 -11.399 1.00 87.62 205 LEU A N 1
ATOM 1625 C CA . LEU A 1 205 ? 24.781 5.240 -10.084 1.00 87.62 205 LEU A CA 1
ATOM 1626 C C . LEU A 1 205 ? 26.282 4.972 -10.188 1.00 87.62 205 LEU A C 1
ATOM 1628 O O . LEU A 1 205 ? 26.717 3.855 -10.464 1.00 87.62 205 LEU A O 1
ATOM 1632 N N . LYS A 1 206 ? 27.090 6.011 -9.966 1.00 80.69 206 LYS A N 1
ATOM 1633 C CA . LYS A 1 206 ? 28.545 5.863 -9.909 1.00 80.69 206 LYS A CA 1
ATOM 1634 C C . LYS A 1 206 ? 28.929 5.186 -8.601 1.00 80.69 206 LYS A C 1
ATOM 1636 O O . LYS A 1 206 ? 28.656 5.715 -7.525 1.00 80.69 206 LYS A O 1
ATOM 1641 N N . ILE A 1 207 ? 29.619 4.058 -8.701 1.00 67.44 207 ILE A N 1
ATOM 1642 C CA . ILE A 1 207 ? 30.338 3.485 -7.568 1.00 67.44 207 ILE A CA 1
ATOM 1643 C C . ILE A 1 207 ? 31.577 4.362 -7.378 1.00 67.44 207 ILE A C 1
ATOM 1645 O O . ILE A 1 207 ? 32.443 4.409 -8.251 1.00 67.44 207 ILE A O 1
ATOM 1649 N N . LEU A 1 208 ? 31.647 5.108 -6.274 1.00 58.41 208 LEU A N 1
ATOM 1650 C CA . LEU A 1 208 ? 32.907 5.735 -5.887 1.00 58.41 208 LEU A CA 1
ATOM 1651 C C . LEU A 1 208 ? 33.862 4.598 -5.508 1.00 58.41 208 LEU A C 1
ATOM 1653 O O . LEU A 1 208 ? 33.518 3.817 -4.616 1.00 58.41 208 LEU A O 1
ATOM 1657 N N . PRO A 1 209 ? 35.024 4.452 -6.167 1.00 57.00 209 PRO A N 1
ATOM 1658 C CA . PRO A 1 209 ? 36.011 3.498 -5.702 1.00 57.00 209 PRO A CA 1
ATOM 1659 C C . PRO A 1 209 ? 36.390 3.907 -4.281 1.00 57.00 209 PRO A C 1
ATOM 1661 O O . PRO A 1 209 ? 36.764 5.057 -4.043 1.00 57.00 209 PRO A O 1
ATOM 1664 N N . PHE A 1 210 ? 36.268 2.982 -3.328 1.00 55.00 210 PHE A N 1
ATOM 1665 C CA . PHE A 1 210 ? 36.936 3.135 -2.045 1.00 55.00 210 PHE A CA 1
ATOM 1666 C C . PHE A 1 210 ? 38.424 3.285 -2.357 1.00 55.00 210 PHE A C 1
ATOM 1668 O O . PHE A 1 210 ? 39.087 2.316 -2.720 1.00 55.00 210 PHE A O 1
ATOM 1675 N N . SER A 1 211 ? 38.940 4.509 -2.282 1.00 51.38 211 SER A N 1
ATOM 1676 C CA . SER A 1 211 ? 40.373 4.751 -2.277 1.00 51.38 211 SER A CA 1
ATOM 1677 C C . SER A 1 211 ? 40.905 4.116 -1.000 1.00 51.38 211 SER A C 1
ATOM 1679 O O . SER A 1 211 ? 40.782 4.683 0.087 1.00 51.38 211 SER A O 1
ATOM 1681 N N . SER A 1 212 ? 41.429 2.900 -1.121 1.00 47.62 212 SER A N 1
ATOM 1682 C CA . SER A 1 212 ? 42.270 2.286 -0.107 1.00 47.62 212 SER A CA 1
ATOM 1683 C C . SER A 1 212 ? 43.480 3.196 0.080 1.00 47.62 212 SER A C 1
ATOM 1685 O O . SER A 1 212 ? 44.411 3.169 -0.721 1.00 47.62 212 SER A O 1
ATOM 1687 N N . TYR A 1 213 ? 43.428 4.051 1.099 1.00 46.81 213 TYR A N 1
ATOM 1688 C CA . TYR A 1 213 ? 44.617 4.690 1.639 1.00 46.81 213 TYR A CA 1
ATOM 1689 C C . TYR A 1 213 ? 45.420 3.590 2.336 1.00 46.81 213 TYR A C 1
ATOM 1691 O O . TYR A 1 213 ? 45.125 3.217 3.471 1.00 46.81 213 TYR A O 1
ATOM 1699 N N . SER A 1 214 ? 46.349 3.004 1.585 1.00 47.91 214 SER A N 1
ATOM 1700 C CA . SER A 1 214 ? 47.487 2.230 2.084 1.00 47.91 214 SER A CA 1
ATOM 1701 C C . SER A 1 214 ? 48.645 3.158 2.409 1.00 47.91 214 SER A C 1
ATOM 1703 O O . SER A 1 214 ? 48.890 4.051 1.565 1.00 47.91 214 SER A O 1
#

Foldseek 3Di:
DKDWDFDADPPPRDGPDIAIECVCPPVDPDPDWLEKDDDQAWIKTDFQQAQKIKIKGFPAGDDPPPVVVCRRYVVVRVIDIDMGGAFEAHRGRWSWYWAAFLVNFKIKIFTFPDPPDDDPPPDPPDQRHQWGIWMWGDDRVDIGTLETGHDPFTFPDKYYDNVDRQKIWTWGWDADPVRWIKIKIWIWGQDRSYIDTPDIDIHTDDDDPPPPPD

Secondary structure (DSSP, 8-state):
--EEEEEE-TTT--EEEEEEE-TTTTTSS-SS-SEEEE-SSEEEEE-SS-SEEEEEEESSPPPTT-TTGGGT-GGGG-EEEEEEE--S-TT-----EEEE-TTSSEEEEE----TTSPPPSS---SHHHH--EEEEEEETTEEEEEEEE--SSEEEEEEE-SS-TTEEEEEEEEE-TTS-EEEEEEEEEEETTEEEEEEEEEEEE---------